Protein AF-A0A8T0D1L9-F1 (afdb_monomer)

Structure (mmCIF, N/CA/C/O backbone):
data_AF-A0A8T0D1L9-F1
#
_entry.id   AF-A0A8T0D1L9-F1
#
loop_
_atom_site.group_PDB
_atom_site.id
_atom_site.type_symbol
_atom_site.label_atom_id
_atom_site.label_alt_id
_atom_site.label_comp_id
_atom_site.label_asym_id
_atom_site.label_entity_id
_atom_site.label_seq_id
_atom_site.pdbx_PDB_ins_code
_atom_site.Cartn_x
_atom_site.Cartn_y
_atom_site.Cartn_z
_atom_site.occupancy
_atom_site.B_iso_or_equiv
_atom_site.auth_seq_id
_atom_site.auth_comp_id
_atom_site.auth_asym_id
_atom_site.auth_atom_id
_atom_site.pdbx_PDB_model_num
ATOM 1 N N . MET A 1 1 ? -3.433 -14.933 -16.046 1.00 92.94 1 MET A N 1
ATOM 2 C CA . MET A 1 1 ? -3.296 -15.692 -17.312 1.00 92.94 1 MET A CA 1
ATOM 3 C C . MET A 1 1 ? -4.367 -15.250 -18.297 1.00 92.94 1 MET A C 1
ATOM 5 O O . MET A 1 1 ? -5.482 -14.990 -17.862 1.00 92.94 1 MET A O 1
ATOM 9 N N . PHE A 1 2 ? -4.048 -15.146 -19.587 1.00 96.19 2 PHE A N 1
ATOM 10 C CA . PHE A 1 2 ? -5.027 -14.842 -20.636 1.00 96.19 2 PHE A CA 1
ATOM 11 C C . PHE A 1 2 ? -5.401 -16.118 -21.388 1.00 96.19 2 PHE A C 1
ATOM 13 O O . PHE A 1 2 ? -4.540 -16.961 -21.623 1.00 96.19 2 PHE A O 1
ATOM 20 N N . ASN A 1 3 ? -6.672 -16.268 -21.759 1.00 95.44 3 ASN A N 1
ATOM 21 C CA . ASN A 1 3 ? -7.075 -17.312 -22.703 1.00 95.44 3 ASN A CA 1
ATOM 22 C C . ASN A 1 3 ? -6.933 -16.828 -24.159 1.00 95.44 3 ASN A C 1
ATOM 24 O O . ASN A 1 3 ? -6.665 -15.655 -24.413 1.00 95.44 3 ASN A O 1
ATOM 28 N N . ASN A 1 4 ? -7.221 -17.706 -25.122 1.00 96.88 4 ASN A N 1
ATOM 29 C CA . ASN A 1 4 ? -7.177 -17.403 -26.562 1.00 96.88 4 ASN A CA 1
ATOM 30 C C . ASN A 1 4 ? -8.138 -16.271 -26.989 1.00 96.88 4 ASN A C 1
ATOM 32 O O . ASN A 1 4 ? -8.056 -15.783 -28.108 1.00 96.88 4 ASN A O 1
ATOM 36 N N . LYS A 1 5 ? -9.063 -15.861 -26.107 1.00 97.12 5 LYS A N 1
ATOM 37 C CA . LYS A 1 5 ? -10.005 -14.749 -26.301 1.00 97.12 5 LYS A CA 1
ATOM 38 C C . LYS A 1 5 ? -9.595 -13.482 -25.529 1.00 97.12 5 LYS A C 1
ATOM 40 O O . LYS A 1 5 ? -10.438 -12.618 -25.315 1.00 97.12 5 LYS A O 1
ATOM 45 N N . LEU A 1 6 ? -8.347 -13.392 -25.053 1.00 96.88 6 LEU A N 1
ATOM 46 C CA . LEU A 1 6 ? -7.813 -12.281 -24.248 1.00 96.88 6 LEU A CA 1
ATOM 47 C C . LEU A 1 6 ? -8.592 -11.998 -22.949 1.00 96.88 6 LEU A C 1
ATOM 49 O O . LEU A 1 6 ? -8.524 -10.902 -22.394 1.00 96.88 6 LEU A O 1
ATOM 53 N N . LYS A 1 7 ? -9.306 -12.992 -22.409 1.00 97.25 7 LYS A N 1
ATOM 54 C CA . LYS A 1 7 ? -9.972 -12.869 -21.108 1.00 97.25 7 LYS A CA 1
ATOM 55 C C . LYS A 1 7 ? -8.953 -13.094 -19.983 1.00 97.25 7 LYS A C 1
ATOM 57 O O . LYS A 1 7 ? -8.337 -14.164 -19.966 1.00 97.25 7 LYS A O 1
ATOM 62 N N . PRO A 1 8 ? -8.787 -12.145 -19.042 1.00 97.31 8 PRO A N 1
ATOM 63 C CA . PRO A 1 8 ? -7.889 -12.316 -17.910 1.00 97.31 8 PRO A CA 1
ATOM 64 C C . PRO A 1 8 ? -8.499 -13.248 -16.856 1.00 97.31 8 PRO A C 1
ATOM 66 O O . PRO A 1 8 ? -9.674 -13.136 -16.505 1.00 97.31 8 PRO A O 1
ATOM 69 N N . PHE A 1 9 ? -7.669 -14.137 -16.322 1.00 96.38 9 PHE A N 1
ATOM 70 C CA . PHE A 1 9 ? -7.963 -14.998 -15.181 1.00 96.38 9 PHE A CA 1
ATOM 71 C C . PHE A 1 9 ? -6.919 -14.772 -14.089 1.00 96.38 9 PHE A C 1
ATOM 73 O O . PHE A 1 9 ? -5.711 -14.784 -14.365 1.00 96.38 9 PHE A O 1
ATOM 80 N N . VAL A 1 10 ? -7.397 -14.573 -12.860 1.00 95.75 10 VAL A N 1
ATOM 81 C CA . VAL A 1 10 ? -6.561 -14.516 -11.656 1.00 95.75 10 VAL A CA 1
ATOM 82 C C . VAL A 1 10 ? -6.171 -15.944 -11.292 1.00 95.75 10 VAL A C 1
ATOM 84 O O . VAL A 1 10 ? -7.034 -16.816 -11.243 1.00 95.75 10 VAL A O 1
ATOM 87 N N . LEU A 1 11 ? -4.876 -16.176 -11.084 1.00 95.19 11 LEU A N 1
ATOM 88 C CA . LEU A 1 11 ? -4.356 -17.471 -10.640 1.00 95.19 11 LEU A CA 1
ATOM 89 C C . LEU A 1 11 ? -4.053 -17.421 -9.146 1.00 95.19 11 LEU A C 1
ATOM 91 O O . LEU A 1 11 ? -4.599 -18.188 -8.364 1.00 95.19 11 LEU A O 1
ATOM 95 N N . GLU A 1 12 ? -3.228 -16.455 -8.764 1.00 94.94 12 GLU A N 1
ATOM 96 C CA . GLU A 1 12 ? -2.778 -16.237 -7.399 1.00 94.94 12 GLU A CA 1
ATOM 97 C C . GLU A 1 12 ? -2.477 -14.752 -7.178 1.00 94.94 12 GLU A C 1
ATOM 99 O O . GLU A 1 12 ? -2.376 -13.970 -8.129 1.00 94.94 12 GLU A O 1
ATOM 104 N N . VAL A 1 13 ? -2.341 -14.373 -5.909 1.00 94.94 13 VAL A N 1
ATOM 105 C CA . VAL A 1 13 ? -1.887 -13.049 -5.481 1.00 94.94 13 VAL A CA 1
ATOM 106 C C . VAL A 1 13 ? -0.740 -13.257 -4.503 1.00 94.94 13 VAL A C 1
ATOM 108 O O . VAL A 1 13 ? -0.930 -13.834 -3.434 1.00 94.94 13 VAL A O 1
ATOM 111 N N . ASN A 1 14 ? 0.445 -12.776 -4.872 1.00 96.00 14 ASN A N 1
ATOM 112 C CA . ASN A 1 14 ? 1.659 -12.956 -4.086 1.00 96.00 14 ASN A CA 1
ATOM 113 C C . ASN A 1 14 ? 1.868 -11.780 -3.129 1.00 96.00 14 ASN A C 1
ATOM 115 O O . ASN A 1 14 ? 1.968 -10.633 -3.557 1.00 96.00 14 ASN A O 1
ATOM 119 N N . HIS A 1 15 ? 1.963 -12.070 -1.828 1.00 94.44 15 HIS A N 1
ATOM 120 C CA . HIS A 1 15 ? 2.250 -11.060 -0.799 1.00 94.44 15 HIS A CA 1
ATOM 121 C C . HIS A 1 15 ? 3.739 -10.701 -0.705 1.00 94.44 15 HIS A C 1
ATOM 123 O O . HIS A 1 15 ? 4.083 -9.631 -0.214 1.00 94.44 15 HIS A O 1
ATOM 129 N N . SER A 1 16 ? 4.614 -11.593 -1.173 1.00 95.69 16 SER A N 1
ATOM 130 C CA . SER A 1 16 ? 6.062 -11.393 -1.229 1.00 95.69 16 SER A CA 1
ATOM 131 C C . SER A 1 16 ? 6.567 -11.822 -2.612 1.00 95.69 16 SER A C 1
ATOM 133 O O . SER A 1 16 ? 7.048 -12.942 -2.780 1.00 95.69 16 SER A O 1
ATOM 135 N N . PRO A 1 17 ? 6.358 -10.989 -3.649 1.00 95.56 17 PRO A N 1
ATOM 136 C CA . PRO A 1 17 ? 6.913 -11.260 -4.970 1.00 95.56 17 PRO A CA 1
ATOM 137 C C . PRO A 1 17 ? 8.449 -11.162 -4.943 1.00 95.56 17 PRO A C 1
ATOM 139 O O . PRO A 1 17 ? 9.024 -10.471 -4.104 1.00 95.56 17 PRO A O 1
ATOM 142 N N . SER A 1 18 ? 9.126 -11.836 -5.876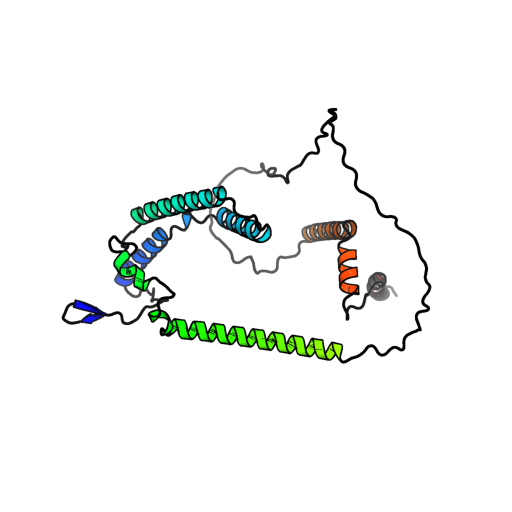 1.00 95.50 18 SER A N 1
ATOM 143 C CA . SER A 1 18 ? 10.591 -11.781 -5.975 1.00 95.50 18 SER A CA 1
ATOM 144 C C . SER A 1 18 ? 11.082 -10.423 -6.487 1.00 95.50 18 SER A C 1
ATOM 146 O O . SER A 1 18 ? 10.699 -9.972 -7.571 1.00 95.50 18 SER A O 1
ATOM 148 N N . PHE A 1 19 ? 12.035 -9.838 -5.762 1.00 96.06 19 PHE A N 1
ATOM 149 C CA . PHE A 1 19 ? 12.760 -8.630 -6.160 1.00 96.06 19 PHE A CA 1
ATOM 150 C C . PHE A 1 19 ? 14.193 -8.902 -6.649 1.00 96.06 19 PHE A C 1
ATOM 152 O O . PHE A 1 19 ? 14.978 -7.973 -6.784 1.00 96.06 19 PHE A O 1
ATOM 159 N N . ASN A 1 20 ? 14.536 -10.157 -6.961 1.00 96.38 20 ASN A N 1
ATOM 160 C CA . ASN A 1 20 ? 15.834 -10.505 -7.546 1.00 96.38 20 ASN A CA 1
ATOM 161 C C . ASN A 1 20 ? 16.015 -9.816 -8.909 1.00 96.38 20 ASN A C 1
ATOM 163 O O . ASN A 1 20 ? 15.069 -9.748 -9.697 1.00 96.38 20 ASN A O 1
ATOM 167 N N . THR A 1 21 ? 17.213 -9.316 -9.198 1.00 96.38 21 THR A N 1
ATOM 168 C CA . THR A 1 21 ? 17.536 -8.597 -10.441 1.00 96.38 21 THR A CA 1
ATOM 169 C C . THR A 1 21 ? 18.613 -9.346 -11.217 1.00 96.38 21 THR A C 1
ATOM 171 O O . THR A 1 21 ? 19.746 -8.878 -11.334 1.00 96.38 21 THR A O 1
ATOM 174 N N . ASP A 1 22 ? 18.263 -10.533 -11.710 1.00 95.94 22 ASP A N 1
ATOM 175 C CA . ASP A 1 22 ? 19.210 -11.421 -12.396 1.00 95.94 22 ASP A CA 1
ATOM 176 C C . ASP A 1 22 ? 19.475 -10.966 -13.846 1.00 95.94 22 ASP A C 1
ATOM 178 O O . ASP A 1 22 ? 20.519 -11.275 -14.421 1.00 95.94 22 ASP A O 1
ATOM 182 N N . SER A 1 23 ? 18.562 -10.177 -14.433 1.00 97.50 23 SER A N 1
ATOM 183 C CA . SER A 1 23 ? 18.726 -9.542 -15.745 1.00 97.50 23 SER A CA 1
ATOM 184 C C . SER A 1 23 ? 18.654 -8.011 -15.688 1.00 97.50 23 SER A C 1
ATOM 186 O O . SER A 1 23 ? 18.084 -7.413 -14.772 1.00 97.50 23 SER A O 1
ATOM 188 N N . LYS A 1 24 ? 19.188 -7.350 -16.727 1.00 97.69 24 LYS A N 1
ATOM 189 C CA . LYS A 1 24 ? 19.078 -5.888 -16.881 1.00 97.69 24 LYS A CA 1
ATOM 190 C C . LYS A 1 24 ? 17.617 -5.429 -16.950 1.00 97.69 24 LYS A C 1
ATOM 192 O O . LYS A 1 24 ? 17.277 -4.405 -16.370 1.00 97.69 24 LYS A O 1
ATOM 197 N N . LEU A 1 25 ? 16.766 -6.205 -17.621 1.00 97.75 25 LEU A N 1
ATOM 198 C CA . LEU A 1 25 ? 15.342 -5.904 -17.742 1.00 97.75 25 LEU A CA 1
ATOM 199 C C . LEU A 1 25 ? 14.635 -5.985 -16.382 1.00 97.75 25 LEU A C 1
ATOM 201 O O . LEU A 1 25 ? 13.846 -5.101 -16.056 1.00 97.75 25 LEU A O 1
ATOM 205 N N . ASP A 1 26 ? 14.952 -6.999 -15.568 1.00 97.38 26 ASP A N 1
ATOM 206 C CA . ASP A 1 26 ? 14.412 -7.109 -14.206 1.00 97.38 26 ASP A CA 1
ATOM 207 C C . ASP A 1 26 ? 14.781 -5.889 -13.374 1.00 97.38 26 ASP A C 1
ATOM 209 O O . ASP A 1 26 ? 13.927 -5.339 -12.682 1.00 97.38 26 ASP A O 1
ATOM 213 N N . LYS A 1 27 ? 16.042 -5.455 -13.467 1.00 97.62 27 LYS A N 1
ATOM 214 C CA . LYS A 1 27 ? 16.530 -4.264 -12.776 1.00 97.62 27 LYS A CA 1
ATOM 215 C C . LYS A 1 27 ? 15.745 -3.022 -13.198 1.00 97.62 27 LYS A C 1
ATOM 217 O O . LYS A 1 27 ? 15.171 -2.359 -12.342 1.00 97.62 27 LYS A O 1
ATOM 222 N N . GLU A 1 28 ? 15.653 -2.755 -14.500 1.00 97.50 28 GLU A N 1
ATOM 223 C CA . GLU A 1 28 ? 14.945 -1.585 -15.040 1.00 97.50 28 GLU A CA 1
ATOM 224 C C . GLU A 1 28 ? 13.473 -1.542 -14.600 1.00 97.50 28 GLU A C 1
ATOM 226 O O . GLU A 1 28 ? 12.990 -0.500 -14.162 1.00 97.50 28 GLU A O 1
ATOM 231 N N . ILE A 1 29 ? 12.765 -2.675 -14.655 1.00 97.31 29 ILE A N 1
ATOM 232 C CA . ILE A 1 29 ? 11.348 -2.740 -14.274 1.00 97.31 29 ILE A CA 1
ATOM 233 C C . ILE A 1 29 ? 11.174 -2.624 -12.754 1.00 97.31 29 ILE A C 1
ATOM 235 O O . ILE A 1 29 ? 10.329 -1.859 -12.283 1.00 97.31 29 ILE A O 1
ATOM 239 N N . LYS A 1 30 ? 11.932 -3.401 -11.971 1.00 97.38 30 LYS A N 1
ATOM 240 C CA . LYS A 1 30 ? 11.732 -3.505 -10.517 1.00 97.38 30 LYS A CA 1
ATOM 241 C C . LYS A 1 30 ? 12.224 -2.266 -9.779 1.00 97.38 30 LYS A C 1
ATOM 243 O O . LYS A 1 30 ? 11.536 -1.822 -8.864 1.00 97.38 30 LYS A O 1
ATOM 248 N N . GLU A 1 31 ? 13.354 -1.681 -10.180 1.00 97.25 31 GLU A N 1
ATOM 249 C CA . GLU A 1 31 ? 13.844 -0.432 -9.583 1.00 97.25 31 GLU A CA 1
ATOM 250 C C . GLU A 1 31 ? 12.875 0.722 -9.847 1.00 97.25 31 GLU A C 1
ATOM 252 O O . GLU A 1 31 ? 12.509 1.424 -8.905 1.00 97.25 31 GLU A O 1
ATOM 257 N N . ALA A 1 32 ? 12.393 0.876 -11.087 1.00 96.94 32 ALA A N 1
ATOM 258 C CA . ALA A 1 32 ? 11.415 1.910 -11.426 1.00 96.94 32 ALA A CA 1
ATOM 259 C C . ALA A 1 32 ? 10.104 1.734 -10.641 1.00 96.94 32 ALA A C 1
ATOM 261 O O . ALA A 1 32 ? 9.602 2.686 -10.047 1.00 96.94 32 ALA A O 1
ATOM 262 N N . MET A 1 33 ? 9.587 0.503 -10.562 1.00 97.00 33 MET A N 1
ATOM 263 C CA . MET A 1 33 ? 8.390 0.188 -9.777 1.00 97.00 33 MET A CA 1
ATOM 264 C C . MET A 1 33 ? 8.564 0.540 -8.293 1.00 97.00 33 MET A C 1
ATOM 266 O O . MET A 1 33 ? 7.669 1.135 -7.689 1.00 97.00 33 MET A O 1
ATOM 270 N N . LEU A 1 34 ? 9.697 0.164 -7.690 1.00 96.62 34 LEU A N 1
ATOM 271 C CA . LEU A 1 34 ? 9.983 0.448 -6.283 1.00 96.62 34 LEU A CA 1
ATOM 272 C C . LEU A 1 34 ? 10.116 1.948 -6.036 1.00 96.62 34 LEU A C 1
ATOM 274 O O . LEU A 1 34 ? 9.550 2.451 -5.067 1.00 96.62 34 LEU A O 1
ATOM 278 N N . TRP A 1 35 ? 10.813 2.661 -6.918 1.00 96.00 35 TRP A N 1
ATOM 279 C CA . TRP A 1 35 ? 10.972 4.107 -6.821 1.00 96.00 35 TRP A CA 1
ATOM 280 C C . TRP A 1 35 ? 9.623 4.829 -6.854 1.00 96.00 35 TRP A C 1
ATOM 282 O O . TRP A 1 35 ? 9.304 5.582 -5.931 1.00 96.00 35 TRP A O 1
ATOM 292 N N . ASP A 1 36 ? 8.789 4.514 -7.846 1.00 96.25 36 ASP A N 1
ATOM 293 C CA . ASP A 1 36 ? 7.443 5.075 -7.970 1.00 96.25 36 ASP A CA 1
ATOM 294 C C . ASP A 1 36 ? 6.573 4.722 -6.746 1.00 96.25 36 ASP A C 1
ATOM 296 O O . ASP A 1 36 ? 5.810 5.555 -6.257 1.00 96.25 36 ASP A O 1
ATOM 300 N N . THR A 1 37 ? 6.728 3.515 -6.185 1.00 96.06 37 THR A N 1
ATOM 301 C CA . THR A 1 37 ? 6.001 3.087 -4.974 1.00 96.06 37 THR A CA 1
ATOM 302 C C . THR A 1 37 ? 6.400 3.914 -3.752 1.00 96.06 37 THR A C 1
ATOM 304 O O . THR A 1 37 ? 5.535 4.359 -2.996 1.00 96.06 37 THR A O 1
ATOM 307 N N . LEU A 1 38 ? 7.703 4.124 -3.537 1.00 94.38 38 LEU A N 1
ATOM 308 C CA . LEU A 1 38 ? 8.213 4.911 -2.411 1.00 94.38 38 LEU A CA 1
ATOM 309 C C . LEU A 1 38 ? 7.804 6.381 -2.526 1.00 94.38 38 LEU A C 1
ATOM 311 O O . LEU A 1 38 ? 7.461 7.002 -1.516 1.00 94.38 38 LEU A O 1
ATOM 315 N N . GLN A 1 39 ? 7.803 6.913 -3.749 1.00 94.25 39 GLN A N 1
ATOM 316 C CA . GLN A 1 39 ? 7.343 8.264 -4.028 1.00 94.25 39 GLN A CA 1
ATOM 317 C C . GLN A 1 39 ? 5.847 8.406 -3.715 1.00 94.25 39 GLN A C 1
ATOM 319 O O . GLN A 1 39 ? 5.461 9.313 -2.979 1.00 94.25 39 GLN A O 1
ATOM 324 N N . LEU A 1 40 ? 5.017 7.475 -4.194 1.00 94.44 40 LEU A N 1
ATOM 325 C CA . LEU A 1 40 ? 3.569 7.491 -3.978 1.00 94.44 40 LEU A CA 1
ATOM 326 C C . LEU A 1 40 ? 3.187 7.303 -2.500 1.00 94.44 40 LEU A C 1
ATOM 328 O O . LEU A 1 40 ? 2.244 7.929 -2.022 1.00 94.44 40 LEU A O 1
ATOM 332 N N . ALA A 1 41 ? 3.947 6.498 -1.748 1.00 92.62 41 ALA A N 1
ATOM 333 C CA . ALA A 1 41 ? 3.731 6.274 -0.315 1.00 92.62 41 ALA A CA 1
ATOM 334 C C . ALA A 1 41 ? 3.922 7.537 0.554 1.00 92.62 41 ALA A C 1
ATOM 336 O O . ALA A 1 41 ? 3.495 7.557 1.710 1.00 92.62 41 ALA A O 1
ATOM 337 N N . HIS A 1 42 ? 4.553 8.587 0.016 1.00 91.44 42 HIS A N 1
ATOM 338 C CA . HIS A 1 42 ? 4.671 9.912 0.626 1.00 91.44 42 HIS A CA 1
ATOM 339 C C . HIS A 1 42 ? 5.176 9.914 2.086 1.00 91.44 42 HIS A C 1
ATOM 341 O O . HIS A 1 42 ? 4.659 10.626 2.955 1.00 91.44 42 HIS A O 1
ATOM 347 N N . PHE A 1 43 ? 6.248 9.165 2.372 1.00 87.25 43 PHE A N 1
ATOM 348 C CA . PHE A 1 43 ? 6.828 9.082 3.724 1.00 87.25 43 PHE A CA 1
ATOM 349 C C . PHE A 1 43 ? 7.236 10.443 4.314 1.00 87.25 43 PHE A C 1
ATOM 351 O O . PHE A 1 43 ? 7.249 10.599 5.533 1.00 87.25 43 PHE A O 1
ATOM 358 N N . GLY A 1 44 ? 7.494 11.452 3.473 1.00 80.75 44 GLY A N 1
ATOM 359 C CA . GLY A 1 44 ? 7.779 12.826 3.901 1.00 80.75 44 GLY A CA 1
ATOM 360 C C . GLY A 1 44 ? 6.675 13.478 4.751 1.00 80.75 44 GLY A C 1
ATOM 361 O O . GLY A 1 44 ? 6.973 14.359 5.557 1.00 80.75 44 GLY A O 1
ATOM 362 N N . MET A 1 45 ? 5.417 13.021 4.661 1.00 76.38 45 MET A N 1
ATOM 363 C CA . MET A 1 45 ? 4.342 13.495 5.550 1.00 76.38 45 MET A CA 1
ATOM 364 C C . MET A 1 45 ? 4.467 12.985 6.990 1.00 76.38 45 MET A C 1
ATOM 366 O O . MET A 1 45 ? 3.859 13.549 7.909 1.00 76.38 45 MET A O 1
ATOM 370 N N . LEU A 1 46 ? 5.219 11.906 7.208 1.00 78.06 46 LEU A N 1
ATOM 371 C CA . LEU A 1 46 ? 5.311 11.224 8.492 1.00 78.06 46 LEU A CA 1
ATOM 372 C C . LEU A 1 46 ? 6.415 11.846 9.349 1.00 78.06 46 LEU A C 1
ATOM 374 O O . LEU A 1 46 ? 7.534 11.352 9.447 1.00 78.06 46 LEU A O 1
ATOM 378 N N . SER A 1 47 ? 6.086 12.935 10.044 1.00 82.62 47 SER A N 1
ATOM 379 C CA . SER A 1 47 ? 6.965 13.458 11.091 1.00 82.62 47 SER A CA 1
ATOM 380 C C . SER A 1 47 ? 6.819 12.636 12.372 1.00 82.62 47 SER A C 1
ATOM 382 O O . SER A 1 47 ? 5.726 12.555 12.943 1.00 82.62 47 SER A O 1
ATOM 384 N N . LYS A 1 48 ? 7.936 12.108 12.896 1.00 85.12 48 LYS A N 1
ATOM 385 C CA . LYS A 1 48 ? 7.987 11.416 14.200 1.00 85.12 48 LYS A CA 1
ATOM 386 C C . LYS A 1 48 ? 7.291 12.221 15.303 1.00 85.12 48 LYS A C 1
ATOM 388 O O . LYS A 1 48 ? 6.539 11.662 16.097 1.00 85.12 48 LYS A O 1
ATOM 393 N N . LYS A 1 49 ? 7.493 13.544 15.324 1.00 84.88 49 LYS A N 1
ATOM 394 C CA . LYS A 1 49 ? 6.867 14.451 16.300 1.00 84.88 49 LYS A CA 1
ATOM 395 C C . LYS A 1 49 ? 5.343 14.453 16.180 1.00 84.88 49 LYS A C 1
ATOM 397 O O . LYS A 1 49 ? 4.666 14.318 17.195 1.00 84.88 49 LYS A O 1
ATOM 402 N N . LYS A 1 50 ? 4.820 14.560 14.956 1.00 84.69 50 LYS A N 1
ATOM 403 C CA . LYS A 1 50 ? 3.377 14.556 14.684 1.00 84.69 50 LYS A CA 1
ATOM 404 C C . LYS A 1 50 ? 2.743 13.220 15.077 1.00 84.69 50 LYS A C 1
ATOM 406 O O . LYS A 1 50 ? 1.746 13.213 15.783 1.00 84.69 50 LYS A O 1
ATOM 411 N N . CYS A 1 51 ? 3.389 12.106 14.734 1.00 85.00 51 CYS A N 1
ATOM 412 C CA . CYS A 1 51 ? 2.929 10.770 15.118 1.00 85.00 51 CYS A CA 1
ATOM 413 C C . CYS A 1 51 ? 2.844 10.603 16.650 1.00 85.00 51 CYS A C 1
ATOM 415 O O . CYS A 1 51 ? 1.815 10.181 17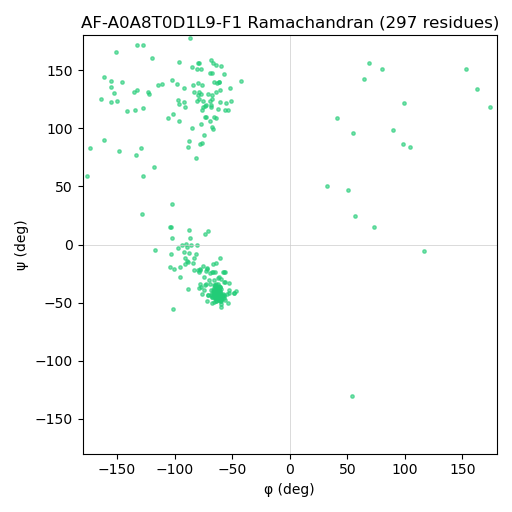.175 1.00 85.00 51 CYS A O 1
ATOM 417 N N . MET A 1 52 ? 3.883 11.020 17.388 1.00 86.94 52 MET A N 1
ATOM 418 C CA . MET A 1 52 ? 3.868 10.992 18.860 1.00 86.94 52 MET A CA 1
ATOM 419 C C . MET A 1 52 ? 2.795 11.913 19.457 1.00 86.94 52 MET A C 1
ATOM 421 O O . MET A 1 52 ? 2.186 11.582 20.475 1.00 86.94 52 MET A O 1
ATOM 425 N N . GLU A 1 53 ? 2.566 13.081 18.856 1.00 87.12 53 GLU A N 1
ATOM 426 C CA . GLU A 1 53 ? 1.542 14.019 19.311 1.00 87.12 53 GLU A CA 1
ATOM 427 C C . GLU A 1 53 ? 0.130 13.467 19.098 1.00 87.12 53 GLU A C 1
ATOM 429 O O . GLU A 1 53 ? -0.693 13.537 20.015 1.00 87.12 53 GLU A O 1
ATOM 434 N N . ASP A 1 54 ? -0.135 12.890 17.928 1.00 86.25 54 ASP A N 1
ATOM 435 C CA . ASP A 1 54 ? -1.415 12.275 17.588 1.00 86.25 54 ASP A CA 1
ATOM 436 C C . ASP A 1 54 ? -1.700 11.071 18.491 1.00 86.25 54 ASP A C 1
ATOM 438 O O . ASP A 1 54 ? -2.811 10.941 19.011 1.00 86.25 54 ASP A O 1
ATOM 442 N N . GLU A 1 55 ? -0.687 10.257 18.796 1.00 89.06 55 GLU A N 1
ATOM 443 C CA . GLU A 1 55 ? -0.815 9.166 19.765 1.00 89.06 55 GLU A CA 1
ATOM 444 C C . GLU A 1 55 ? -1.096 9.693 21.181 1.00 89.06 55 GLU A C 1
ATOM 446 O O . GLU A 1 55 ? -2.020 9.243 21.864 1.00 89.06 55 GLU A O 1
ATOM 451 N N . ARG A 1 56 ? -0.384 10.741 21.615 1.00 89.00 56 ARG A N 1
ATOM 452 C CA . ARG A 1 56 ? -0.640 11.385 22.913 1.00 89.00 56 ARG A CA 1
ATOM 453 C C . ARG A 1 56 ? -2.046 11.988 22.980 1.00 89.00 56 ARG A C 1
ATOM 455 O O . ARG A 1 56 ? -2.674 11.959 24.042 1.00 89.00 56 ARG A O 1
ATOM 462 N N . LYS A 1 57 ? -2.556 12.548 21.879 1.00 85.62 57 LYS A N 1
ATOM 463 C CA . LYS A 1 57 ? -3.945 13.024 21.767 1.00 85.62 57 LYS A CA 1
ATOM 464 C C . LYS A 1 57 ? -4.923 11.857 21.883 1.00 85.62 57 LYS A C 1
ATOM 466 O O . LYS A 1 57 ? -5.808 11.938 22.729 1.00 85.62 57 LYS A O 1
ATOM 471 N N . ARG A 1 58 ? -4.725 10.759 21.145 1.00 84.81 58 ARG A N 1
ATOM 472 C CA . ARG A 1 58 ? -5.568 9.549 21.216 1.00 84.81 58 ARG A CA 1
ATOM 473 C C . ARG A 1 58 ? -5.645 8.974 22.627 1.00 84.81 58 ARG A C 1
ATOM 475 O O . ARG A 1 58 ? -6.745 8.729 23.121 1.00 84.81 58 ARG A O 1
ATOM 482 N N . ILE A 1 59 ? -4.505 8.824 23.305 1.00 87.25 59 ILE A N 1
ATOM 483 C CA . ILE A 1 59 ? -4.451 8.323 24.686 1.00 87.25 59 ILE A CA 1
ATOM 484 C C . ILE A 1 59 ? -5.224 9.250 25.627 1.00 87.25 59 ILE A C 1
ATOM 486 O O . ILE A 1 59 ? -6.036 8.770 26.419 1.00 87.25 59 ILE A O 1
ATOM 490 N N . ARG A 1 60 ? -5.026 10.573 25.526 1.00 84.06 60 ARG A N 1
ATOM 491 C CA . ARG A 1 60 ? -5.797 11.532 26.332 1.00 84.06 60 ARG A CA 1
ATOM 492 C C . ARG A 1 60 ? -7.295 11.418 26.055 1.00 84.06 60 ARG A C 1
ATOM 494 O O . ARG A 1 60 ? -8.062 11.316 27.004 1.00 84.06 60 ARG A O 1
ATOM 501 N N . THR A 1 61 ? -7.718 11.394 24.794 1.00 82.81 61 THR A N 1
ATOM 502 C CA . THR A 1 61 ? -9.140 11.281 24.434 1.00 82.81 61 THR A CA 1
ATOM 503 C C . THR A 1 61 ? -9.759 10.006 25.004 1.00 82.81 61 THR A C 1
ATOM 505 O O . THR A 1 61 ? -10.826 10.066 25.613 1.00 82.81 61 THR A O 1
ATOM 508 N N . ARG A 1 62 ? -9.053 8.870 24.901 1.00 84.19 62 ARG A N 1
ATOM 509 C CA . ARG A 1 62 ? -9.495 7.582 25.453 1.00 84.19 62 ARG A CA 1
ATOM 510 C C . ARG A 1 62 ? -9.640 7.609 26.977 1.00 84.19 62 ARG A C 1
ATOM 512 O O . ARG A 1 62 ? -10.601 7.057 27.500 1.00 84.19 62 ARG A O 1
ATOM 519 N N . LEU A 1 63 ? -8.688 8.219 27.685 1.00 84.94 63 LEU A N 1
ATOM 520 C CA . LEU A 1 63 ? -8.670 8.249 29.153 1.00 84.94 63 LEU A CA 1
ATOM 521 C C . LEU A 1 63 ? -9.666 9.250 29.745 1.00 84.94 63 LEU A C 1
ATOM 523 O O . LEU A 1 63 ? -10.243 8.985 30.793 1.00 84.94 63 LEU A O 1
ATOM 527 N N . LEU A 1 64 ? -9.853 10.400 29.097 1.00 80.44 64 LEU A N 1
ATOM 528 C CA . LEU A 1 64 ? -10.661 11.495 29.635 1.00 80.44 64 LEU A CA 1
ATOM 529 C C . LEU A 1 64 ? -12.153 11.418 29.261 1.00 80.44 64 LEU A C 1
ATOM 531 O O . LEU A 1 64 ? -12.889 12.292 29.711 1.00 80.44 64 LEU A O 1
ATOM 535 N N . GLN A 1 65 ? -12.585 10.426 28.458 1.00 65.31 65 GLN A N 1
ATOM 536 C CA . GLN A 1 65 ? -13.980 10.179 28.027 1.00 65.31 65 GLN A CA 1
ATOM 537 C C . GLN A 1 65 ? -14.809 11.466 27.876 1.00 65.31 65 GLN A C 1
ATOM 539 O O . GLN A 1 65 ? -15.891 11.619 28.443 1.00 65.31 65 GLN A O 1
ATOM 544 N N . LYS A 1 66 ? -14.279 12.449 27.141 1.00 63.16 66 LYS A N 1
ATOM 545 C CA . LYS A 1 66 ? -15.014 13.687 26.884 1.00 63.16 66 LYS A CA 1
ATOM 546 C C . LYS A 1 66 ? -16.120 13.358 25.890 1.00 63.16 66 LYS A C 1
ATOM 548 O O . LYS A 1 66 ? -15.819 12.932 24.779 1.00 63.16 66 LYS A O 1
ATOM 553 N N . THR A 1 67 ? -17.377 13.568 26.274 1.00 61.12 67 THR A N 1
ATOM 554 C CA . THR A 1 67 ? -18.515 13.516 25.353 1.00 61.12 67 THR A CA 1
ATOM 555 C C . THR A 1 67 ? -18.224 14.465 24.197 1.00 61.12 67 THR A C 1
ATOM 557 O O . THR A 1 67 ? -18.027 15.668 24.399 1.00 61.12 67 THR A O 1
ATOM 560 N N . GLU A 1 68 ? -18.100 13.911 22.993 1.00 63.16 68 GLU A N 1
ATOM 561 C CA . GLU A 1 68 ? -17.739 14.674 21.806 1.00 63.16 68 GLU A CA 1
ATOM 562 C C . GLU A 1 68 ? -18.848 15.683 21.517 1.00 63.16 68 GLU A C 1
ATOM 564 O O . GLU A 1 68 ? -19.961 15.333 21.124 1.00 63.16 68 GLU A O 1
ATOM 569 N N . LYS A 1 69 ? -18.559 16.966 21.745 1.00 74.25 69 LYS A N 1
ATOM 570 C CA . LYS A 1 69 ? -19.440 18.040 21.290 1.00 74.25 69 LYS A CA 1
ATOM 571 C C . LYS A 1 69 ? -19.493 17.990 19.763 1.00 74.25 69 LYS A C 1
ATOM 573 O O . LYS A 1 69 ? -18.453 17.814 19.128 1.00 74.25 69 LYS A O 1
ATOM 578 N N . LYS A 1 70 ? -20.679 18.191 19.179 1.00 77.19 70 LYS A N 1
ATOM 579 C CA . LYS A 1 70 ? -20.914 18.185 17.721 1.00 77.19 70 LYS A CA 1
ATOM 580 C C . LYS A 1 70 ? -19.874 19.018 16.946 1.00 77.19 70 LYS A C 1
ATOM 582 O O . LYS A 1 70 ? -19.348 18.559 15.941 1.00 77.19 70 LYS A O 1
ATOM 587 N N . GLU A 1 71 ? -19.486 20.170 17.490 1.00 75.88 71 GLU A N 1
ATOM 588 C CA . GLU A 1 71 ? -18.460 21.070 16.935 1.00 75.88 71 GLU A CA 1
ATOM 589 C C . GLU A 1 71 ? -17.062 20.430 16.802 1.00 75.88 71 GLU A C 1
ATOM 591 O O . GLU A 1 71 ? -16.341 20.697 15.842 1.00 75.88 71 GLU A O 1
ATOM 596 N N . ILE A 1 72 ? -16.665 19.567 17.748 1.00 79.38 72 ILE A N 1
ATOM 597 C CA . ILE A 1 72 ? -15.369 18.869 17.720 1.00 79.38 72 ILE A CA 1
ATOM 598 C C . ILE A 1 72 ? -15.380 17.823 16.606 1.00 79.38 72 ILE A C 1
ATOM 600 O O . ILE A 1 72 ? -14.421 17.735 15.841 1.00 79.38 72 ILE A O 1
ATOM 604 N N . ARG A 1 73 ? -16.483 17.077 16.476 1.00 81.12 73 ARG A N 1
ATOM 605 C CA . ARG A 1 73 ? -16.667 16.086 15.410 1.00 81.12 73 ARG A CA 1
ATOM 606 C C . ARG A 1 73 ? -16.598 16.733 14.026 1.00 81.12 73 ARG A C 1
ATOM 608 O O . ARG A 1 73 ? -15.833 16.272 13.186 1.00 81.12 73 ARG A O 1
ATOM 615 N N . GLU A 1 74 ? -17.314 17.837 13.819 1.00 85.62 74 GLU A N 1
ATOM 616 C CA . GLU A 1 74 ? -17.271 18.594 12.558 1.00 85.62 74 GLU A CA 1
ATOM 617 C C . GLU A 1 74 ? -15.872 19.163 12.265 1.00 85.62 74 GLU A C 1
ATOM 619 O O . GLU A 1 74 ? -15.452 19.243 11.110 1.00 85.62 74 GLU A O 1
ATOM 624 N N . SER A 1 75 ? -15.120 19.561 13.296 1.00 85.25 75 SER A N 1
ATOM 625 C CA . SER A 1 75 ? -13.733 20.011 13.128 1.00 85.25 75 SER A CA 1
ATOM 626 C C . SER A 1 75 ? -12.803 18.877 12.692 1.00 85.25 75 SER A C 1
ATOM 628 O O . SER A 1 75 ? -11.967 19.093 11.814 1.00 85.25 75 SER A O 1
ATOM 630 N N . ILE A 1 76 ? -12.954 17.685 13.277 1.00 84.94 76 ILE A N 1
ATOM 631 C CA . ILE A 1 76 ? -12.189 16.487 12.902 1.00 84.94 76 ILE A CA 1
ATOM 632 C C . ILE A 1 76 ? -12.511 16.090 11.460 1.00 84.94 76 ILE A C 1
ATOM 634 O O . ILE A 1 76 ? -11.601 15.818 10.682 1.00 84.94 76 ILE A O 1
ATOM 638 N N . GLU A 1 77 ? -13.786 16.113 11.076 1.00 89.50 77 GLU A N 1
ATOM 639 C CA . GLU A 1 77 ? -14.224 15.787 9.716 1.00 89.50 77 GLU A CA 1
ATOM 640 C C . GLU A 1 77 ? -13.651 16.764 8.679 1.00 89.50 77 GLU A C 1
ATOM 642 O O . GLU A 1 77 ? -13.117 16.339 7.655 1.00 89.50 77 GLU A O 1
ATOM 647 N N . ARG A 1 78 ? -13.643 18.071 8.976 1.00 90.12 78 ARG A N 1
ATOM 648 C CA . ARG A 1 78 ? -12.990 19.083 8.125 1.00 90.12 78 ARG A CA 1
ATOM 649 C C . ARG A 1 78 ? -11.477 18.900 8.030 1.00 90.12 78 ARG A C 1
ATOM 651 O O . ARG A 1 78 ? -10.885 19.176 6.988 1.00 90.12 78 ARG A O 1
ATOM 658 N N . GLU A 1 79 ? -10.815 18.500 9.111 1.00 88.12 79 GLU A N 1
ATOM 659 C CA . GLU A 1 79 ? -9.380 18.204 9.092 1.00 88.12 79 GLU A CA 1
ATOM 660 C C . GLU A 1 79 ? -9.072 16.955 8.263 1.00 88.12 79 GLU A C 1
ATOM 662 O O . GLU A 1 79 ? -8.176 16.996 7.418 1.00 88.12 79 GLU A O 1
ATOM 667 N N . LEU A 1 80 ? -9.869 15.898 8.424 1.00 89.88 80 LEU A N 1
ATOM 668 C CA . LEU A 1 80 ? -9.774 14.682 7.626 1.00 89.88 80 LEU A CA 1
ATOM 669 C C . LEU A 1 80 ? -10.000 14.972 6.138 1.00 89.88 80 LEU A C 1
ATOM 671 O O . LEU A 1 80 ? -9.181 14.570 5.319 1.00 89.88 80 LEU A O 1
ATOM 675 N N . ALA A 1 81 ? -11.042 15.729 5.787 1.00 93.06 81 ALA A N 1
ATOM 676 C CA . ALA A 1 81 ? -11.335 16.102 4.404 1.00 93.06 81 ALA A CA 1
ATOM 677 C C . ALA A 1 81 ? -10.187 16.897 3.761 1.00 93.06 81 ALA A C 1
ATOM 679 O O . ALA A 1 81 ? -9.790 16.614 2.632 1.00 93.06 81 ALA A O 1
ATOM 680 N N . ARG A 1 82 ? -9.592 17.848 4.497 1.00 92.00 82 ARG A N 1
ATOM 681 C CA . ARG A 1 82 ? -8.396 18.573 4.033 1.00 92.00 82 ARG A CA 1
ATOM 682 C C . ARG A 1 82 ? -7.201 17.643 3.840 1.00 92.00 82 ARG A C 1
ATOM 684 O O . ARG A 1 82 ? -6.485 17.790 2.854 1.00 92.00 82 ARG A O 1
ATOM 691 N N . SER A 1 83 ? -6.987 16.704 4.762 1.00 89.00 83 SER A N 1
ATOM 692 C CA . SER A 1 83 ? -5.902 15.724 4.661 1.00 89.00 83 SER A CA 1
ATOM 693 C C . SER A 1 83 ? -6.079 14.810 3.450 1.00 89.00 83 SER A C 1
ATOM 695 O O . SER A 1 83 ? -5.113 14.584 2.729 1.00 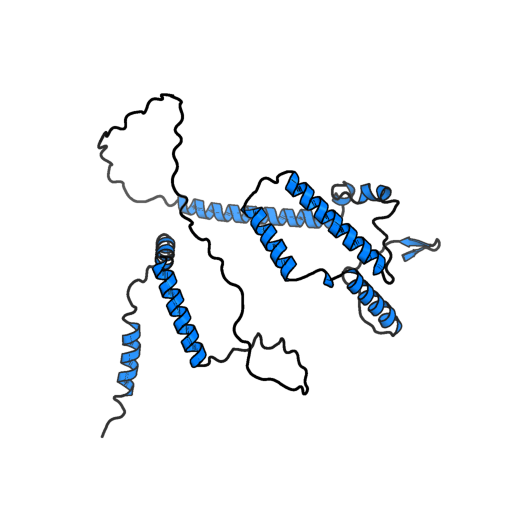89.00 83 SER A O 1
ATOM 697 N N . LEU A 1 84 ? -7.298 14.322 3.203 1.00 90.81 84 LEU A N 1
ATOM 698 C CA . LEU A 1 84 ? -7.620 13.472 2.055 1.00 90.81 84 LEU A CA 1
ATOM 699 C C . LEU A 1 84 ? -7.443 14.224 0.733 1.00 90.81 84 LEU A C 1
ATOM 701 O O . LEU A 1 84 ? -6.767 13.724 -0.155 1.00 90.81 84 LEU A O 1
ATOM 705 N N . ALA A 1 85 ? -7.951 15.455 0.629 1.00 93.12 85 ALA A N 1
ATOM 706 C CA . ALA A 1 85 ? -7.766 16.278 -0.568 1.00 93.12 85 ALA A CA 1
ATOM 707 C C . ALA A 1 85 ? -6.288 16.632 -0.818 1.00 93.12 85 ALA A C 1
ATOM 709 O O . ALA A 1 85 ? -5.855 16.764 -1.961 1.00 93.12 85 ALA A O 1
ATOM 710 N N . GLY A 1 86 ? -5.501 16.810 0.249 1.00 92.31 86 GLY A N 1
ATOM 711 C CA . GLY A 1 86 ? -4.053 16.988 0.150 1.00 92.31 86 GLY A CA 1
ATOM 712 C C . GLY A 1 86 ? -3.346 15.731 -0.358 1.00 92.31 86 GLY A C 1
ATOM 713 O O . GLY A 1 86 ? -2.498 15.836 -1.242 1.00 92.31 86 GLY A O 1
ATOM 714 N N . ALA A 1 87 ? -3.725 14.560 0.163 1.00 91.50 87 ALA A N 1
ATOM 715 C CA . ALA A 1 87 ? -3.198 13.270 -0.274 1.00 91.50 87 ALA A CA 1
ATOM 716 C C . ALA A 1 87 ? -3.540 12.992 -1.744 1.00 91.50 87 ALA A C 1
ATOM 718 O O . ALA A 1 87 ? -2.638 12.719 -2.520 1.00 91.50 87 ALA A O 1
ATOM 719 N N . GLU A 1 88 ? -4.791 13.195 -2.162 1.00 92.81 88 GLU A N 1
ATOM 720 C CA . GLU A 1 88 ? -5.228 12.999 -3.550 1.00 92.81 88 GLU A CA 1
ATOM 721 C C . GLU A 1 88 ? -4.451 13.888 -4.536 1.00 92.81 88 GLU A C 1
ATOM 723 O O . GLU A 1 88 ? -3.989 13.427 -5.578 1.00 92.81 88 GLU A O 1
ATOM 728 N N . LYS A 1 89 ? -4.248 15.171 -4.206 1.00 94.19 89 LYS A N 1
ATOM 729 C CA . LYS A 1 89 ? -3.431 16.076 -5.037 1.00 94.19 89 LYS A CA 1
ATOM 730 C C . LYS A 1 89 ? -1.986 15.604 -5.154 1.00 94.19 89 LYS A C 1
ATOM 732 O O . LYS A 1 89 ? -1.375 15.741 -6.216 1.00 94.19 89 LYS A O 1
ATOM 737 N N . TYR A 1 90 ? -1.433 15.088 -4.061 1.00 94.75 90 TYR A N 1
ATOM 738 C CA . TYR A 1 90 ? -0.082 14.552 -4.057 1.00 94.75 90 TYR A CA 1
ATOM 739 C C . TYR A 1 90 ? 0.006 13.280 -4.900 1.00 94.75 90 TYR A C 1
ATOM 741 O O . TYR A 1 90 ? 0.836 13.218 -5.802 1.00 94.75 90 TYR A O 1
ATOM 749 N N . GLU A 1 91 ? -0.890 12.321 -4.670 1.00 94.69 91 GLU A N 1
ATOM 750 C CA . GLU A 1 91 ? -0.971 11.071 -5.424 1.00 94.69 91 GLU A CA 1
ATOM 751 C C . GLU A 1 91 ? -1.076 11.359 -6.923 1.00 94.69 91 GLU A C 1
ATOM 753 O O . GLU A 1 91 ? -0.232 10.893 -7.679 1.00 94.69 91 GLU A O 1
ATOM 758 N N . ASN A 1 92 ? -1.999 12.234 -7.340 1.00 93.31 92 ASN A N 1
ATOM 759 C CA . ASN A 1 92 ? -2.195 12.612 -8.744 1.00 93.31 92 ASN A CA 1
ATOM 760 C C . ASN A 1 92 ? -0.967 13.273 -9.396 1.00 93.31 92 ASN A C 1
ATOM 762 O O . ASN A 1 92 ? -0.803 13.180 -10.610 1.00 93.31 92 ASN A O 1
ATOM 766 N N . SER A 1 93 ? -0.109 13.945 -8.621 1.00 94.94 93 SER A N 1
ATOM 767 C CA . SER A 1 93 ? 1.131 14.558 -9.129 1.00 94.94 93 SER A CA 1
ATOM 768 C C . SER A 1 93 ? 2.353 13.636 -9.061 1.00 94.94 93 SER A C 1
ATOM 770 O O . SER A 1 93 ? 3.368 13.948 -9.679 1.00 94.94 93 SER A O 1
ATOM 772 N N . HIS A 1 94 ? 2.259 12.502 -8.358 1.00 95.06 94 HIS A N 1
ATOM 773 C CA . HIS A 1 94 ? 3.373 11.586 -8.084 1.00 95.06 94 HIS A CA 1
ATOM 774 C C . HIS A 1 94 ? 3.059 10.124 -8.448 1.00 95.06 94 HIS A C 1
ATOM 776 O O . HIS A 1 94 ? 3.632 9.204 -7.873 1.00 95.06 94 HIS A O 1
ATOM 782 N N . MET A 1 95 ? 2.153 9.889 -9.404 1.00 92.62 95 MET A N 1
ATOM 783 C CA . MET A 1 95 ? 1.730 8.531 -9.779 1.00 92.62 95 MET A CA 1
ATOM 784 C C . MET A 1 95 ? 2.829 7.700 -10.456 1.00 92.62 95 MET A C 1
ATOM 786 O O . MET A 1 95 ? 2.745 6.474 -10.443 1.00 92.62 95 MET A O 1
ATOM 790 N N . GLY A 1 96 ? 3.836 8.336 -11.066 1.00 94.38 96 GLY A N 1
ATOM 791 C CA . GLY A 1 96 ? 4.831 7.630 -11.877 1.00 94.38 96 GLY A CA 1
ATOM 792 C C . GLY A 1 96 ? 4.153 6.777 -12.954 1.00 94.38 96 GLY A C 1
ATOM 793 O O . GLY A 1 96 ? 3.247 7.249 -13.645 1.00 94.38 96 GLY A O 1
ATOM 794 N N . ASN A 1 97 ? 4.541 5.506 -13.055 1.00 95.69 97 ASN A N 1
ATOM 795 C CA . ASN A 1 97 ? 3.909 4.530 -13.949 1.00 95.69 97 ASN A CA 1
ATOM 796 C C . ASN A 1 97 ? 2.682 3.811 -13.349 1.00 95.69 97 ASN A C 1
ATOM 798 O O . ASN A 1 97 ? 2.133 2.899 -13.977 1.00 95.69 97 ASN A O 1
ATOM 802 N N . PHE A 1 98 ? 2.223 4.184 -12.150 1.00 97.00 98 PHE A N 1
ATOM 803 C CA . PHE A 1 98 ? 0.989 3.648 -11.577 1.00 97.00 98 PHE A CA 1
ATOM 804 C C . PHE A 1 98 ? -0.255 4.331 -12.148 1.00 97.00 98 PHE A C 1
ATOM 806 O O . PHE A 1 98 ? -0.245 5.473 -12.599 1.00 97.00 98 PHE A O 1
ATOM 813 N N . ARG A 1 99 ? -1.383 3.620 -12.077 1.00 94.62 99 ARG A N 1
ATOM 814 C CA . ARG A 1 99 ? -2.704 4.154 -12.413 1.00 94.62 99 ARG A CA 1
ATOM 815 C C . ARG A 1 99 ? -3.705 3.799 -11.328 1.00 94.62 99 ARG A C 1
ATOM 817 O O . ARG A 1 99 ? -3.831 2.634 -10.954 1.00 94.62 99 ARG A O 1
ATOM 824 N N . LEU A 1 100 ? -4.479 4.788 -10.898 1.00 93.25 100 LEU A N 1
ATOM 825 C CA . LEU A 1 100 ? -5.582 4.602 -9.969 1.00 93.25 100 LEU A CA 1
ATOM 826 C C . LEU A 1 100 ? -6.695 3.806 -10.658 1.00 93.25 100 LEU A C 1
ATOM 828 O O . LEU A 1 100 ? -7.254 4.232 -11.667 1.00 93.25 100 LEU A O 1
ATOM 832 N N . ILE A 1 101 ? -7.002 2.629 -10.119 1.00 93.31 101 ILE A N 1
ATOM 833 C CA . ILE A 1 101 ? -8.104 1.780 -10.600 1.00 93.31 101 ILE A CA 1
ATOM 834 C C . ILE A 1 101 ? -9.329 1.833 -9.679 1.00 93.31 101 ILE A C 1
ATOM 836 O O . ILE A 1 101 ? -10.435 1.504 -10.105 1.00 93.31 101 ILE A O 1
ATOM 840 N N . TYR A 1 102 ? -9.141 2.259 -8.429 1.00 92.75 102 TYR A N 1
ATOM 841 C CA . TYR A 1 102 ? -10.195 2.445 -7.439 1.00 92.75 102 TYR A CA 1
ATOM 842 C C . TYR A 1 102 ? -9.750 3.486 -6.393 1.00 92.75 102 TYR A C 1
ATOM 844 O O . TYR A 1 102 ? -8.627 3.357 -5.908 1.00 92.75 102 TYR A O 1
ATOM 852 N N . PRO A 1 103 ? -10.603 4.449 -5.989 1.00 91.25 103 PRO A N 1
ATOM 853 C CA . PRO A 1 103 ? -11.972 4.678 -6.460 1.00 91.25 103 PRO A CA 1
ATOM 854 C C . PRO A 1 103 ? -12.004 5.190 -7.909 1.00 91.25 103 PRO A C 1
ATOM 856 O O . PRO A 1 103 ? -11.090 5.869 -8.360 1.00 91.25 103 PRO A O 1
ATOM 859 N N . CYS A 1 104 ? -13.046 4.836 -8.663 1.00 88.00 104 CYS A N 1
ATOM 860 C CA . CYS A 1 104 ? -13.234 5.281 -10.048 1.00 88.00 104 CYS A CA 1
ATOM 861 C C . CYS A 1 104 ? -14.666 5.787 -10.268 1.00 88.00 104 CYS A C 1
ATOM 863 O O . CYS A 1 104 ? -15.528 5.601 -9.412 1.00 88.00 104 CYS A O 1
ATOM 865 N N . ALA A 1 105 ? -14.945 6.378 -11.433 1.00 88.31 105 ALA A N 1
ATOM 866 C CA . ALA A 1 105 ? -16.273 6.907 -11.769 1.00 88.31 105 ALA A CA 1
ATOM 867 C C . ALA A 1 105 ? -17.408 5.863 -11.676 1.00 88.31 105 ALA A C 1
ATOM 869 O O . ALA A 1 105 ? -18.557 6.224 -11.467 1.00 88.31 105 ALA A O 1
ATOM 870 N N . THR A 1 106 ? -17.093 4.567 -11.794 1.00 90.94 106 THR A N 1
ATOM 871 C CA . THR A 1 106 ? -18.062 3.458 -11.687 1.00 90.94 106 THR A CA 1
ATOM 872 C C . THR A 1 106 ? -17.999 2.747 -10.331 1.00 90.94 106 THR A C 1
ATOM 874 O O . THR A 1 106 ? -18.182 1.532 -10.246 1.00 90.94 106 THR A O 1
ATOM 877 N N . LYS A 1 107 ? -17.721 3.495 -9.254 1.00 89.38 107 LYS A N 1
ATOM 878 C CA . LYS A 1 107 ? -17.590 2.972 -7.884 1.00 89.38 107 LYS A CA 1
ATOM 879 C C . LYS A 1 107 ? -18.801 2.144 -7.438 1.00 89.38 107 LYS A C 1
ATOM 881 O O . LYS A 1 107 ? -18.608 1.091 -6.836 1.00 89.38 107 LYS A O 1
ATOM 886 N N . ASP A 1 108 ? -20.010 2.570 -7.800 1.00 90.88 108 ASP A N 1
ATOM 887 C CA . ASP A 1 108 ? -21.279 1.947 -7.388 1.00 90.88 108 ASP A CA 1
ATOM 888 C C . ASP A 1 108 ? -21.367 0.466 -7.779 1.00 90.88 108 ASP A C 1
ATOM 890 O O . ASP A 1 108 ? -21.904 -0.359 -7.042 1.00 90.88 108 ASP A O 1
ATOM 894 N N . LYS A 1 109 ? -20.751 0.087 -8.907 1.00 92.00 109 LYS A N 1
ATOM 895 C CA . LYS A 1 109 ? -20.680 -1.310 -9.360 1.00 92.00 109 LYS A CA 1
ATOM 896 C C . LYS A 1 109 ? -19.920 -2.208 -8.376 1.00 92.00 109 LYS A C 1
ATOM 898 O O . LYS A 1 109 ? -20.171 -3.411 -8.326 1.00 92.00 109 LYS A O 1
ATOM 903 N N . TYR A 1 110 ? -18.974 -1.642 -7.629 1.00 90.00 110 TYR A N 1
ATOM 904 C CA . TYR A 1 110 ? -18.112 -2.372 -6.704 1.00 90.00 110 TYR A CA 1
ATOM 905 C C . TYR A 1 110 ? -18.632 -2.365 -5.265 1.00 90.00 110 TYR A C 1
ATOM 907 O O . TYR A 1 110 ? -18.242 -3.241 -4.498 1.00 90.00 110 TYR A O 1
ATOM 915 N N . GLU A 1 111 ? -19.525 -1.440 -4.891 1.00 88.19 111 GLU A N 1
ATOM 916 C CA . GLU A 1 111 ? -20.022 -1.313 -3.512 1.00 88.19 111 GLU A CA 1
ATOM 917 C C . GLU A 1 111 ? -20.572 -2.618 -2.905 1.00 88.19 111 GLU A C 1
ATOM 919 O O . GLU A 1 111 ? -20.201 -2.925 -1.766 1.00 88.19 111 GLU A O 1
ATOM 924 N N . PRO A 1 112 ? -21.348 -3.455 -3.630 1.00 87.50 112 PRO A N 1
ATOM 925 C CA . PRO A 1 112 ? -21.821 -4.732 -3.089 1.00 87.50 112 PRO A CA 1
ATOM 926 C C . PRO A 1 112 ? -20.690 -5.688 -2.674 1.00 87.50 112 PRO A C 1
ATOM 928 O O . PRO A 1 112 ? -20.856 -6.473 -1.742 1.00 87.50 112 PRO A O 1
ATOM 931 N N . PHE A 1 113 ? -19.531 -5.600 -3.336 1.00 85.62 113 PHE A N 1
ATOM 932 C CA . PHE A 1 113 ? -18.343 -6.428 -3.090 1.00 85.62 113 PHE A CA 1
ATOM 933 C C . PHE A 1 113 ? -17.352 -5.783 -2.111 1.00 85.62 113 PHE A C 1
ATOM 935 O O . PHE A 1 113 ? -16.298 -6.336 -1.827 1.00 85.62 113 PHE A O 1
ATOM 942 N N . LEU A 1 114 ? -17.630 -4.588 -1.602 1.00 87.06 114 LEU A N 1
ATOM 943 C CA . LEU A 1 114 ? -16.767 -3.941 -0.611 1.00 87.06 114 LEU A CA 1
ATOM 944 C C . LEU A 1 114 ? -17.349 -4.029 0.797 1.00 87.06 114 LEU A C 1
ATOM 946 O O . LEU A 1 114 ? -16.658 -3.702 1.759 1.00 87.06 114 LEU A O 1
ATOM 950 N N . ASN A 1 115 ? -18.591 -4.502 0.934 1.00 83.81 115 ASN A N 1
ATOM 951 C CA . ASN A 1 115 ? -19.210 -4.740 2.227 1.00 83.81 115 ASN A CA 1
ATOM 952 C C . ASN A 1 115 ? -18.609 -6.002 2.882 1.00 83.81 115 ASN A C 1
ATOM 954 O O . ASN A 1 115 ? -18.919 -7.115 2.450 1.00 83.81 115 ASN A O 1
ATOM 958 N N . PRO A 1 116 ? -17.813 -5.873 3.960 1.00 74.00 116 PRO A N 1
ATOM 959 C CA . PRO A 1 116 ? -17.190 -7.019 4.623 1.00 74.00 116 PRO A CA 1
ATOM 960 C C . PRO A 1 116 ? -18.207 -7.953 5.295 1.00 74.00 116 PRO A C 1
ATOM 962 O O . PRO A 1 116 ? -17.876 -9.096 5.600 1.00 74.00 116 PRO A O 1
ATOM 965 N N . ASN A 1 117 ? -19.441 -7.485 5.513 1.00 76.62 117 ASN A N 1
ATOM 966 C CA . ASN A 1 117 ? -20.538 -8.285 6.055 1.00 76.62 117 ASN A CA 1
ATOM 967 C C . ASN A 1 117 ? -21.360 -8.984 4.963 1.00 76.62 117 ASN A C 1
ATOM 969 O O . ASN A 1 117 ? -22.334 -9.665 5.286 1.00 76.62 117 ASN A O 1
ATOM 973 N N . ALA A 1 118 ? -21.016 -8.812 3.681 1.00 78.38 118 ALA A N 1
ATOM 974 C CA . ALA A 1 118 ? -21.705 -9.518 2.611 1.00 78.38 118 ALA A CA 1
ATOM 975 C C . ALA A 1 118 ? -21.540 -11.033 2.797 1.00 78.38 118 ALA A C 1
ATOM 977 O O . ALA A 1 118 ? -20.438 -11.532 3.033 1.00 78.38 118 ALA A O 1
ATOM 978 N N . SER A 1 119 ? -22.653 -11.761 2.678 1.00 74.50 119 SER A N 1
ATOM 979 C CA . SER A 1 119 ? -22.735 -13.204 2.940 1.00 74.50 119 SER A CA 1
ATOM 980 C C . SER A 1 119 ? -21.688 -14.016 2.163 1.00 74.50 119 SER A C 1
ATOM 982 O O . SER A 1 119 ? -21.125 -14.956 2.714 1.00 74.50 119 SER A O 1
ATOM 984 N N . PHE A 1 120 ? -21.319 -13.582 0.952 1.00 75.88 120 PHE A N 1
ATOM 985 C CA . PHE A 1 120 ? -20.279 -14.216 0.134 1.00 75.88 120 PHE A CA 1
ATOM 986 C C . PHE A 1 120 ? -18.909 -14.328 0.838 1.00 75.88 120 PHE A C 1
ATOM 988 O O . PHE A 1 120 ? -18.183 -15.301 0.638 1.00 75.88 120 PHE A O 1
ATOM 995 N N . TYR A 1 121 ? -18.545 -13.382 1.714 1.00 73.38 121 TYR A N 1
ATOM 996 C CA . TYR A 1 121 ? -17.253 -13.428 2.410 1.00 73.38 121 TYR A CA 1
ATOM 997 C C . TYR A 1 121 ? -17.198 -14.469 3.531 1.00 73.38 121 TYR A C 1
ATOM 999 O O . TYR A 1 121 ? -16.098 -14.875 3.904 1.00 73.38 121 TYR A O 1
ATOM 1007 N N . GLN A 1 122 ? -18.345 -14.945 4.029 1.00 71.94 122 GLN A N 1
ATOM 1008 C CA . GLN A 1 122 ? -18.417 -15.907 5.137 1.00 71.94 122 GLN A CA 1
ATOM 1009 C C . GLN A 1 122 ? -17.911 -17.304 4.741 1.00 71.94 122 GLN A C 1
ATOM 1011 O O . GLN A 1 122 ? -17.428 -18.063 5.579 1.00 71.94 122 GLN A O 1
ATOM 1016 N N . GLU A 1 123 ? -17.958 -17.644 3.454 1.00 70.06 123 GLU A N 1
ATOM 1017 C CA . GLU A 1 123 ? -17.500 -18.949 2.963 1.00 70.06 123 GLU A CA 1
ATOM 1018 C C . GLU A 1 123 ? -16.012 -18.967 2.586 1.00 70.06 123 GLU A C 1
ATOM 1020 O O . GLU A 1 123 ? -15.415 -20.041 2.466 1.00 70.06 123 GLU A O 1
ATOM 1025 N N . THR A 1 124 ? -15.392 -17.789 2.456 1.00 76.38 124 THR A N 1
ATOM 1026 C CA . THR A 1 124 ? -13.978 -17.649 2.082 1.00 76.38 124 THR A CA 1
ATOM 1027 C C . THR A 1 124 ? -13.068 -18.316 3.119 1.00 76.38 124 THR A C 1
ATOM 1029 O O . THR A 1 124 ? -13.250 -18.146 4.326 1.00 76.38 124 THR A O 1
ATOM 1032 N N . MET A 1 125 ? -12.015 -19.004 2.659 1.00 67.69 125 MET A N 1
ATOM 1033 C CA . MET A 1 125 ? -10.981 -19.612 3.517 1.00 67.69 125 MET A CA 1
ATOM 1034 C C . MET A 1 125 ? -10.450 -18.644 4.587 1.00 67.69 125 MET A C 1
ATOM 1036 O O . MET A 1 125 ? -10.325 -19.011 5.751 1.00 67.69 125 MET A O 1
ATOM 1040 N N . THR A 1 126 ? -10.225 -17.378 4.232 1.00 72.38 126 THR A N 1
ATOM 1041 C CA . THR A 1 126 ? -9.789 -16.331 5.167 1.00 72.38 126 THR A CA 1
ATOM 1042 C C . THR A 1 126 ? -10.780 -16.094 6.309 1.00 72.38 126 THR A C 1
ATOM 1044 O O . THR A 1 126 ? -10.355 -15.907 7.448 1.00 72.38 126 THR A O 1
ATOM 1047 N N . TYR A 1 127 ? -12.089 -16.108 6.037 1.00 74.88 127 TYR A N 1
ATOM 1048 C CA . TYR A 1 127 ? -13.109 -15.953 7.075 1.00 74.88 127 TYR A CA 1
ATOM 1049 C C . TYR A 1 127 ? -13.124 -17.162 8.006 1.00 74.88 127 TYR A C 1
ATOM 1051 O O . TYR A 1 127 ? -13.093 -16.987 9.222 1.00 74.88 127 TYR A O 1
ATOM 1059 N N . LYS A 1 128 ? -13.072 -18.379 7.451 1.00 80.38 128 LYS A N 1
ATOM 1060 C CA . LYS A 1 128 ? -13.018 -19.617 8.242 1.00 80.38 128 LYS A CA 1
ATOM 1061 C C . LYS A 1 128 ? -11.791 -19.654 9.155 1.00 80.38 128 LYS A C 1
ATOM 1063 O O . LYS A 1 128 ? -11.941 -19.892 10.348 1.00 80.38 128 LYS A O 1
ATOM 1068 N N . VAL A 1 129 ? -10.607 -19.312 8.640 1.00 80.38 129 VAL A N 1
ATOM 1069 C CA . VAL A 1 129 ? -9.364 -19.237 9.433 1.00 80.38 129 VAL A CA 1
ATOM 1070 C C . VAL A 1 129 ? -9.463 -18.189 10.545 1.00 80.38 129 VAL A C 1
ATOM 1072 O O . VAL A 1 129 ? -9.104 -18.469 11.688 1.00 80.38 129 VAL A O 1
ATOM 1075 N N . ARG A 1 130 ? -9.982 -16.988 10.252 1.00 81.50 130 ARG A N 1
ATOM 1076 C CA . ARG A 1 130 ? -10.171 -15.940 11.273 1.00 81.50 130 ARG A CA 1
ATOM 1077 C C . ARG A 1 130 ? -11.193 -16.347 12.333 1.00 81.50 130 ARG A C 1
ATOM 1079 O O . ARG A 1 130 ? -10.956 -16.111 13.514 1.00 81.50 130 ARG A O 1
ATOM 1086 N N . SER A 1 131 ? -12.306 -16.946 11.918 1.00 82.75 131 SER A N 1
ATOM 1087 C CA . SER A 1 131 ? -13.364 -17.425 12.809 1.00 82.75 131 SER A CA 1
ATOM 1088 C C . SER A 1 131 ? -12.845 -18.519 13.741 1.00 82.75 131 SER A C 1
ATOM 1090 O O . SER A 1 131 ? -13.059 -18.443 14.949 1.00 82.75 131 SER A O 1
ATOM 1092 N N . GLU A 1 132 ? -12.096 -19.487 13.210 1.00 84.12 132 GLU A N 1
ATOM 1093 C CA . GLU A 1 132 ? -11.481 -20.553 14.006 1.00 84.12 132 GLU A CA 1
ATOM 1094 C C . GLU A 1 132 ? -10.418 -20.017 14.968 1.00 84.12 132 GLU A C 1
ATOM 1096 O O . GLU A 1 132 ? -10.433 -20.367 16.145 1.00 84.12 132 GLU A O 1
ATOM 1101 N N . CYS A 1 133 ? -9.555 -19.097 14.525 1.00 83.00 133 CYS A N 1
ATOM 1102 C CA . CYS A 1 133 ? -8.584 -18.437 15.402 1.00 83.00 133 CYS A CA 1
ATOM 1103 C C . CYS A 1 133 ? -9.279 -17.667 16.543 1.00 83.00 133 CYS A C 1
ATOM 1105 O O . CYS A 1 133 ? -8.907 -17.784 17.713 1.00 83.00 133 CYS A O 1
ATOM 1107 N N . ALA A 1 134 ? -10.356 -16.937 16.235 1.00 90.06 134 ALA A N 1
ATOM 1108 C CA . ALA A 1 134 ? -11.154 -16.244 17.243 1.00 90.06 134 ALA A CA 1
ATOM 1109 C C . ALA A 1 134 ? -11.851 -17.217 18.211 1.00 90.06 134 ALA A C 1
ATOM 1111 O O . ALA A 1 134 ? -11.970 -16.917 19.402 1.00 90.06 134 ALA A O 1
ATOM 1112 N N . ARG A 1 135 ? -12.304 -18.379 17.724 1.00 90.62 135 ARG A N 1
ATOM 1113 C CA . ARG A 1 135 ? -12.899 -19.446 18.539 1.00 90.62 135 ARG A CA 1
ATOM 1114 C C . ARG A 1 135 ? -11.873 -20.046 19.500 1.00 90.62 135 ARG A C 1
ATOM 1116 O O . ARG A 1 135 ? -12.137 -20.070 20.700 1.00 90.62 135 ARG A O 1
ATOM 1123 N N . GLN A 1 136 ? -10.692 -20.413 19.001 1.00 89.94 136 GLN A N 1
ATOM 1124 C CA . GLN A 1 136 ? -9.581 -20.924 19.813 1.00 89.94 136 GLN A CA 1
ATOM 1125 C C . GLN A 1 136 ? -9.187 -19.930 20.911 1.00 89.94 136 GLN A C 1
ATOM 1127 O O . GLN A 1 136 ? -9.119 -20.295 22.082 1.00 89.94 136 GLN A O 1
ATOM 1132 N N . MET A 1 137 ? -9.048 -18.645 20.572 1.00 88.12 137 MET A N 1
ATOM 1133 C CA . MET A 1 137 ? -8.736 -17.604 21.555 1.00 88.12 137 MET A CA 1
ATOM 1134 C C . MET A 1 137 ? -9.811 -17.488 22.652 1.00 88.12 137 MET A C 1
ATOM 1136 O O . MET A 1 137 ? -9.484 -17.331 23.829 1.00 88.12 137 MET A O 1
ATOM 1140 N N . ARG A 1 138 ? -11.103 -17.584 22.303 1.00 89.31 138 ARG A N 1
ATOM 1141 C CA . ARG A 1 138 ? -12.202 -17.564 23.289 1.00 89.31 138 ARG A CA 1
ATOM 1142 C C . ARG A 1 138 ? -12.178 -18.789 24.201 1.00 89.31 138 ARG A C 1
ATOM 1144 O O . ARG A 1 138 ? -12.413 -18.652 25.402 1.00 89.31 138 ARG A O 1
ATOM 1151 N N . GLU A 1 139 ? -11.890 -19.962 23.650 1.00 91.12 139 GLU A N 1
ATOM 1152 C CA . GLU A 1 139 ? -11.757 -21.203 24.417 1.00 91.12 139 GLU A CA 1
ATOM 1153 C C . GLU A 1 139 ? -10.559 -21.135 25.377 1.00 91.12 139 GLU A C 1
ATOM 1155 O O . GLU A 1 139 ? -10.705 -21.465 26.555 1.00 91.12 139 GLU A O 1
ATOM 1160 N N . GLU A 1 140 ? -9.415 -20.604 24.937 1.00 90.00 140 GLU A N 1
ATOM 1161 C CA . GLU A 1 140 ? -8.251 -20.370 25.799 1.00 90.00 140 GLU A CA 1
ATOM 1162 C C . GLU A 1 140 ? -8.551 -19.408 26.951 1.00 90.00 140 GLU A C 1
ATOM 1164 O O . GLU A 1 140 ? -8.158 -19.663 28.094 1.00 90.00 140 GLU A O 1
ATOM 1169 N N . ILE A 1 141 ? -9.255 -18.305 26.674 1.00 89.75 141 ILE A N 1
ATOM 1170 C CA . ILE A 1 141 ? -9.670 -17.347 27.706 1.00 89.75 141 ILE A CA 1
ATOM 1171 C C . ILE A 1 141 ? -10.584 -18.036 28.723 1.00 89.75 141 ILE A C 1
ATOM 1173 O O . ILE A 1 141 ? -10.364 -17.891 29.926 1.00 89.75 141 ILE A O 1
ATOM 1177 N N . ARG A 1 142 ? -11.566 -18.824 28.264 1.00 92.06 142 ARG A N 1
ATOM 1178 C CA . ARG A 1 142 ? -12.480 -19.572 29.141 1.00 92.06 142 ARG A CA 1
ATOM 1179 C C . ARG A 1 142 ? -11.724 -20.559 30.033 1.00 92.06 142 ARG A C 1
ATOM 1181 O O . ARG A 1 142 ? -11.927 -20.559 31.242 1.00 92.06 142 ARG A O 1
ATOM 1188 N N . MET A 1 143 ? -10.803 -21.335 29.460 1.00 90.19 143 MET A N 1
ATOM 1189 C CA . MET A 1 143 ? -9.974 -22.293 30.204 1.00 90.19 143 MET A CA 1
ATOM 1190 C C . MET A 1 143 ? -9.080 -21.599 31.241 1.00 90.19 143 MET A C 1
ATOM 1192 O O . MET A 1 143 ? -8.921 -22.090 32.359 1.00 90.19 143 MET A O 1
ATOM 1196 N N . LYS A 1 144 ? -8.497 -20.442 30.899 1.00 89.56 144 LYS A N 1
ATOM 1197 C CA . LYS A 1 144 ? -7.710 -19.631 31.844 1.00 89.56 144 LYS A CA 1
ATOM 1198 C C . LYS A 1 144 ? -8.577 -19.095 32.986 1.00 89.56 144 LYS A C 1
ATOM 1200 O O . LYS A 1 144 ? -8.143 -19.140 34.136 1.00 89.56 144 LYS A O 1
ATOM 1205 N N . GLN A 1 145 ? -9.792 -18.630 32.690 1.00 88.00 145 GLN A N 1
ATOM 1206 C CA . GLN A 1 145 ? -10.742 -18.163 33.705 1.00 88.00 145 GLN A CA 1
ATOM 1207 C C . GLN A 1 145 ? -11.188 -19.292 34.642 1.00 88.00 145 GLN A C 1
ATOM 1209 O O . GLN A 1 145 ? -11.210 -19.095 35.854 1.00 88.00 145 GLN A O 1
ATOM 1214 N N . GLU A 1 146 ? -11.479 -20.480 34.112 1.00 89.06 146 GLU A N 1
ATOM 1215 C CA . GLU A 1 146 ? -11.877 -21.644 34.910 1.00 89.06 146 GLU A CA 1
ATOM 1216 C C . GLU A 1 146 ? -10.750 -22.118 35.836 1.00 89.06 146 GLU A C 1
ATOM 1218 O O . GLU A 1 146 ? -10.972 -22.309 37.033 1.00 89.06 146 GLU A O 1
ATOM 1223 N N . LYS A 1 147 ? -9.512 -22.213 35.326 1.00 86.62 147 LYS A N 1
ATOM 1224 C CA . LYS A 1 147 ? -8.331 -22.533 36.147 1.00 86.62 147 LYS A CA 1
ATOM 1225 C C . LYS A 1 147 ? -8.128 -21.522 37.277 1.00 86.62 147 LYS A C 1
ATOM 1227 O O . LYS A 1 147 ? -7.843 -21.918 38.407 1.00 86.62 147 LYS A O 1
ATOM 1232 N N . LEU A 1 148 ? -8.294 -20.229 36.993 1.00 81.38 148 LEU A N 1
ATOM 1233 C CA . LEU A 1 148 ? -8.184 -19.177 38.005 1.00 81.38 148 LEU A CA 1
ATOM 1234 C C . LEU A 1 148 ? -9.303 -19.283 39.056 1.00 81.38 148 LEU A C 1
ATOM 1236 O O . LEU A 1 148 ? -9.034 -19.178 40.253 1.00 81.38 148 LEU A O 1
ATOM 1240 N N . GLY A 1 149 ? -10.536 -19.558 38.622 1.00 83.88 149 GLY A N 1
ATOM 1241 C CA . GLY A 1 149 ? -11.682 -19.780 39.504 1.00 83.88 149 GLY A CA 1
ATOM 1242 C C . GLY A 1 149 ? -11.515 -21.005 40.406 1.00 83.88 149 GLY A C 1
ATOM 1243 O O . GLY A 1 149 ? -11.796 -20.927 41.601 1.00 83.88 149 GLY A O 1
ATOM 1244 N N . ALA A 1 150 ? -10.989 -22.114 39.881 1.00 82.94 150 ALA A N 1
ATOM 1245 C CA . ALA A 1 150 ? -10.727 -23.330 40.651 1.00 82.94 150 ALA A CA 1
ATOM 1246 C C . ALA A 1 150 ? -9.671 -23.115 41.750 1.00 82.94 150 ALA A C 1
ATOM 1248 O O . ALA A 1 150 ? -9.847 -23.582 42.877 1.00 82.94 150 ALA A O 1
ATOM 1249 N N . LEU A 1 151 ? -8.607 -22.356 41.461 1.00 78.19 151 LEU A N 1
ATOM 1250 C CA . LEU A 1 151 ? -7.603 -21.970 42.461 1.00 78.19 151 LEU A CA 1
ATOM 1251 C C . LEU A 1 151 ? -8.201 -21.069 43.554 1.00 78.19 151 LEU A C 1
ATOM 1253 O O . LEU A 1 151 ? -7.942 -21.288 44.738 1.00 78.19 151 LEU A O 1
ATOM 1257 N N . GLN A 1 152 ? -9.050 -20.106 43.182 1.00 72.19 152 GLN A N 1
ATOM 1258 C CA . GLN A 1 152 ? -9.763 -19.257 44.145 1.00 72.19 152 GLN A CA 1
ATOM 1259 C C . GLN A 1 152 ? -10.749 -20.045 45.016 1.00 72.19 152 GLN A C 1
ATOM 1261 O O . GLN A 1 152 ? -10.864 -19.778 46.212 1.00 72.19 152 GLN A O 1
ATOM 1266 N N . ASN A 1 153 ? -11.448 -21.031 44.450 1.00 68.12 153 ASN A N 1
ATOM 1267 C CA . ASN A 1 153 ? -12.414 -21.834 45.197 1.00 68.12 153 ASN A CA 1
ATOM 1268 C C . ASN A 1 153 ? -11.718 -22.811 46.161 1.00 68.12 153 ASN A C 1
ATOM 1270 O O . ASN A 1 153 ? -12.185 -23.002 47.282 1.00 68.12 153 ASN A O 1
ATOM 1274 N N . LYS A 1 154 ? -10.545 -23.342 45.781 1.00 64.44 154 LYS A N 1
ATOM 1275 C CA . LYS A 1 154 ? -9.684 -24.143 46.668 1.00 64.44 154 LYS A CA 1
ATOM 1276 C C . LYS A 1 154 ? -9.122 -23.323 47.838 1.00 64.44 154 LYS A C 1
ATOM 1278 O O . LYS A 1 154 ? -8.937 -23.863 48.923 1.00 64.44 154 LYS A O 1
ATOM 1283 N N . GLN A 1 155 ? -8.904 -22.017 47.654 1.00 59.09 155 GLN A N 1
ATOM 1284 C CA . GLN A 1 155 ? -8.580 -21.116 48.767 1.00 59.09 155 GLN A CA 1
ATOM 1285 C C . GLN A 1 155 ? -9.788 -20.774 49.651 1.00 59.09 155 GLN A C 1
ATOM 1287 O O . GLN A 1 155 ? -9.606 -20.529 50.837 1.00 59.09 155 GLN A O 1
ATOM 1292 N N . ARG A 1 156 ? -11.020 -20.794 49.121 1.00 56.50 156 ARG A N 1
ATOM 1293 C CA . ARG A 1 156 ? -12.246 -20.603 49.922 1.00 56.50 156 ARG A CA 1
ATOM 1294 C C . ARG A 1 156 ? -12.679 -21.848 50.703 1.00 56.50 156 ARG A C 1
ATOM 1296 O O . ARG A 1 156 ? -13.376 -21.698 51.700 1.00 56.50 156 ARG A O 1
ATOM 1303 N N . SER A 1 157 ? -12.283 -23.053 50.280 1.00 49.59 157 SER A N 1
ATOM 1304 C CA . SER A 1 157 ? -12.601 -24.306 50.986 1.00 49.59 157 SER A CA 1
ATOM 1305 C C . SER A 1 157 ? -11.679 -24.608 52.174 1.00 49.59 157 SER A C 1
ATOM 1307 O O . SER A 1 157 ? -11.949 -25.542 52.923 1.00 49.59 157 SER A O 1
ATOM 1309 N N . LEU A 1 158 ? -10.605 -23.837 52.367 1.00 50.66 158 LEU A N 1
ATOM 1310 C CA . LEU A 1 158 ? -9.845 -23.821 53.616 1.00 50.66 158 LEU A CA 1
ATOM 1311 C C . LEU A 1 158 ? -10.499 -22.784 54.534 1.00 50.66 158 LEU A C 1
ATOM 1313 O O . LEU A 1 158 ? -10.198 -21.593 54.475 1.00 50.66 158 LEU A O 1
ATOM 1317 N N . GLY A 1 159 ? -11.481 -23.237 55.314 1.00 43.69 159 GLY A N 1
ATOM 1318 C CA . GLY A 1 159 ? -12.175 -22.399 56.287 1.00 43.69 159 GLY A CA 1
ATOM 1319 C C . GLY A 1 159 ? -11.214 -21.817 57.336 1.00 43.69 159 GLY A C 1
ATOM 1320 O O . GLY A 1 159 ? -10.177 -22.417 57.619 1.00 43.69 159 GLY A O 1
ATOM 1321 N N . PRO A 1 160 ? -11.536 -20.656 57.935 1.00 47.91 160 PRO A N 1
ATOM 1322 C CA . PRO A 1 160 ? -10.764 -20.104 59.038 1.00 47.91 160 PRO A CA 1
ATOM 1323 C C . PRO A 1 160 ? -10.934 -21.006 60.265 1.00 47.91 160 PRO A C 1
ATOM 1325 O O . PRO A 1 160 ? -11.953 -20.959 60.954 1.00 47.91 160 PRO A O 1
ATOM 1328 N N . GLU A 1 161 ? -9.941 -21.845 60.539 1.00 46.72 161 GLU A N 1
ATOM 1329 C CA . GLU A 1 161 ? -9.867 -22.604 61.781 1.00 46.72 161 GLU A CA 1
ATOM 1330 C C . GLU A 1 161 ? -9.379 -21.670 62.897 1.00 46.72 161 GLU A C 1
ATOM 1332 O O . GLU A 1 161 ? -8.190 -21.509 63.155 1.00 46.72 161 GLU A O 1
ATOM 1337 N N . SER A 1 162 ? -10.314 -20.962 63.525 1.00 46.78 162 SER A N 1
ATOM 1338 C CA . SER A 1 162 ? -10.113 -20.348 64.840 1.00 46.78 162 SER A CA 1
ATOM 1339 C C . SER A 1 162 ? -11.468 -20.154 65.531 1.00 46.78 162 SER A C 1
ATOM 1341 O O . SER A 1 162 ? -12.345 -19.486 64.972 1.00 46.78 162 SER A O 1
ATOM 1343 N N . PRO A 1 163 ? -11.675 -20.710 66.741 1.00 50.25 163 PRO A N 1
ATOM 1344 C CA . PRO A 1 163 ? -12.905 -20.527 67.501 1.00 50.25 163 PRO A CA 1
ATOM 1345 C C . PRO A 1 163 ? -13.028 -19.067 67.949 1.00 50.25 163 PRO A C 1
ATOM 1347 O O . PRO A 1 163 ? -12.111 -18.497 68.537 1.00 50.25 163 PRO A O 1
ATOM 1350 N N . ALA A 1 164 ? -14.173 -18.452 67.673 1.00 42.34 164 ALA A N 1
ATOM 1351 C CA . ALA A 1 164 ? -14.471 -17.075 68.051 1.00 42.34 164 ALA A CA 1
ATOM 1352 C C . ALA A 1 164 ? -14.351 -16.818 69.570 1.00 42.34 164 ALA A C 1
ATOM 1354 O O . ALA A 1 164 ? -14.818 -17.642 70.361 1.00 42.34 164 ALA A O 1
ATOM 1355 N N . PRO A 1 165 ? -13.929 -15.618 70.013 1.00 43.81 165 PRO A N 1
ATOM 1356 C CA . PRO A 1 165 ? -14.416 -15.064 71.263 1.00 43.81 165 PRO A CA 1
ATOM 1357 C C . PRO A 1 165 ? -15.766 -14.370 71.015 1.00 43.81 165 PRO A C 1
ATOM 1359 O O . PRO A 1 165 ? -15.952 -13.587 70.079 1.00 43.81 165 PRO A O 1
ATOM 1362 N N . LYS A 1 166 ? -16.736 -14.696 71.868 1.00 42.75 166 LYS A N 1
ATOM 1363 C CA . LYS A 1 166 ? -18.109 -14.177 71.868 1.00 42.75 166 LYS A CA 1
ATOM 1364 C C . LYS A 1 166 ? -18.099 -12.642 71.931 1.00 42.75 166 LYS A C 1
ATOM 1366 O O . LYS A 1 166 ? -17.592 -12.065 72.890 1.00 42.75 166 LYS A O 1
ATOM 1371 N N . LYS A 1 167 ? -18.696 -11.969 70.941 1.00 42.22 167 LYS A N 1
ATOM 1372 C CA . LYS A 1 167 ? -18.954 -10.522 71.007 1.00 42.22 167 LYS A CA 1
ATOM 1373 C C . LYS A 1 167 ? -20.087 -10.257 72.002 1.00 42.22 167 LYS A C 1
ATOM 1375 O O . LYS A 1 167 ? -21.242 -10.572 71.728 1.00 42.22 167 LYS A O 1
ATOM 1380 N N . LEU A 1 168 ? -19.745 -9.660 73.142 1.00 43.47 168 LEU A N 1
ATOM 1381 C CA . LEU A 1 168 ? -20.688 -8.9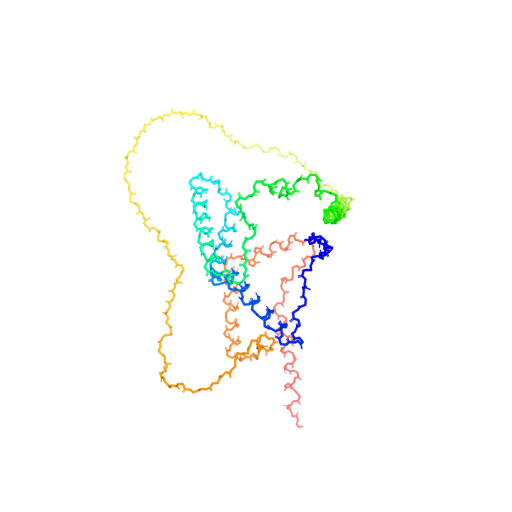52 74.005 1.00 43.47 168 LEU A CA 1
ATOM 1382 C C . LEU A 1 168 ? -21.307 -7.795 73.208 1.00 43.47 168 LEU A C 1
ATOM 1384 O O . LEU A 1 168 ? -20.603 -6.943 72.666 1.00 43.47 168 LEU A O 1
ATOM 1388 N N . ALA A 1 169 ? -22.634 -7.789 73.111 1.00 44.59 169 ALA A N 1
ATOM 1389 C CA . ALA A 1 169 ? -23.395 -6.708 72.506 1.00 44.59 169 ALA A CA 1
ATOM 1390 C C . ALA A 1 169 ? -23.469 -5.520 73.476 1.00 44.59 169 ALA A C 1
ATOM 1392 O O . ALA A 1 169 ? -24.423 -5.386 74.241 1.00 44.59 169 ALA A O 1
ATOM 1393 N N . THR A 1 170 ? -22.471 -4.638 73.441 1.00 38.25 170 THR A N 1
ATOM 1394 C CA . THR A 1 170 ? -22.522 -3.371 74.177 1.00 38.25 170 THR A CA 1
ATOM 1395 C C . THR A 1 170 ? -23.252 -2.332 73.328 1.00 38.25 170 THR A C 1
ATOM 1397 O O . THR A 1 170 ? -22.702 -1.756 72.391 1.00 38.25 170 THR A O 1
ATOM 1400 N N . LYS A 1 171 ? -24.533 -2.109 73.639 1.00 40.88 171 LYS A N 1
ATOM 1401 C CA . LYS A 1 171 ? -25.324 -0.992 73.108 1.00 40.88 171 LYS A CA 1
ATOM 1402 C C . LYS A 1 171 ? -24.754 0.325 73.648 1.00 40.88 171 LYS A C 1
ATOM 1404 O O . LYS A 1 171 ? -25.112 0.730 74.747 1.00 40.88 171 LYS A O 1
ATOM 1409 N N . PHE A 1 172 ? -23.940 1.022 72.860 1.00 37.25 172 PHE A N 1
ATOM 1410 C CA . PHE A 1 172 ? -23.706 2.455 73.044 1.00 37.25 172 PHE A CA 1
ATOM 1411 C C . PHE A 1 172 ? -24.447 3.227 71.953 1.00 37.25 172 PHE A C 1
ATOM 1413 O O . PHE A 1 172 ? -24.107 3.171 70.774 1.00 37.25 172 PHE A O 1
ATOM 1420 N N . ARG A 1 173 ? -25.513 3.917 72.369 1.00 36.00 173 ARG A N 1
ATOM 1421 C CA . ARG A 1 173 ? -26.191 4.946 71.580 1.00 36.00 173 ARG A CA 1
ATOM 1422 C C . ARG A 1 173 ? -25.381 6.236 71.696 1.00 36.00 173 ARG A C 1
ATOM 1424 O O . ARG A 1 173 ? -25.142 6.688 72.811 1.00 36.00 173 ARG A O 1
ATOM 1431 N N . PHE A 1 174 ? -25.046 6.858 70.569 1.00 36.16 174 PHE A N 1
ATOM 1432 C CA . PHE A 1 174 ? -24.808 8.299 70.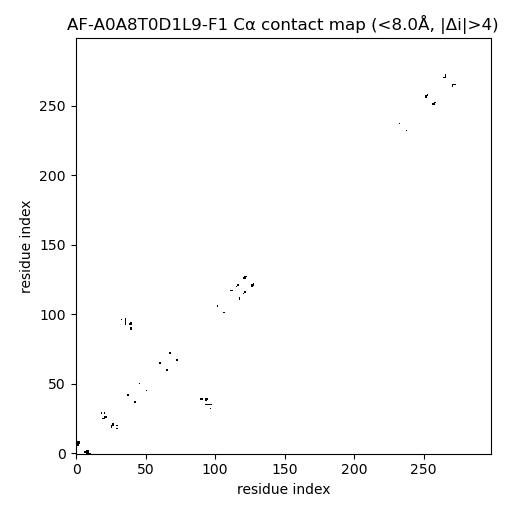526 1.00 36.16 174 PHE A CA 1
ATOM 1433 C C . PHE A 1 174 ? -25.511 8.905 69.309 1.00 36.16 174 PHE A C 1
ATOM 1435 O O . PHE A 1 174 ? -25.468 8.369 68.203 1.00 36.16 174 PHE A O 1
ATOM 1442 N N . ASN A 1 175 ? -26.235 9.984 69.588 1.00 32.75 175 ASN A N 1
ATOM 1443 C CA . ASN A 1 175 ? -27.208 10.656 68.738 1.00 32.75 175 ASN A CA 1
ATOM 1444 C C . ASN A 1 175 ? -26.583 11.339 67.515 1.00 32.75 175 ASN A C 1
ATOM 1446 O O . ASN A 1 175 ? -25.527 11.961 67.617 1.00 32.75 175 ASN A O 1
ATOM 1450 N N . ARG A 1 176 ? -27.329 11.381 66.404 1.00 32.66 176 ARG A N 1
ATOM 1451 C CA . ARG A 1 176 ? -27.198 12.439 65.393 1.00 32.66 176 ARG A CA 1
ATOM 1452 C C . ARG A 1 176 ? -28.601 12.932 64.998 1.00 32.66 176 ARG A C 1
ATOM 1454 O O . ARG A 1 176 ? -29.377 12.121 64.498 1.00 32.66 176 ARG A O 1
ATOM 1461 N N . PRO A 1 177 ? -28.964 14.202 65.260 1.00 46.31 177 PRO A N 1
ATOM 1462 C CA . PRO A 1 177 ? -30.294 14.724 64.945 1.00 46.31 177 PRO A CA 1
ATOM 1463 C C . PRO A 1 177 ? -30.450 15.071 63.448 1.00 46.31 177 PRO A C 1
ATOM 1465 O O . PRO A 1 177 ? -29.447 15.324 62.772 1.00 46.31 177 PRO A O 1
ATOM 1468 N N . PRO A 1 178 ? -31.692 15.091 62.922 1.00 40.88 178 PRO A N 1
ATOM 1469 C CA . PRO A 1 178 ? -31.981 15.368 61.518 1.00 40.88 178 PRO A CA 1
ATOM 1470 C C . PRO A 1 178 ? -32.057 16.879 61.248 1.00 40.88 178 PRO A C 1
ATOM 1472 O O . PRO A 1 178 ? -32.669 17.625 62.009 1.00 40.88 178 PRO A O 1
ATOM 1475 N N . ALA A 1 179 ? -31.463 17.338 60.144 1.00 37.47 179 ALA A N 1
ATOM 1476 C CA . ALA A 1 179 ? -31.592 18.720 59.687 1.00 37.47 179 ALA A CA 1
ATOM 1477 C C . ALA A 1 179 ? -32.785 18.858 58.726 1.00 37.47 179 ALA A C 1
ATOM 1479 O O . ALA A 1 179 ? -32.821 18.235 57.663 1.00 37.47 179 ALA A O 1
ATOM 1480 N N . HIS A 1 180 ? -33.757 19.680 59.125 1.00 35.69 180 HIS A N 1
ATOM 1481 C CA . HIS A 1 180 ? -34.905 20.101 58.326 1.00 35.69 180 HIS A CA 1
ATOM 1482 C C . HIS A 1 180 ? -34.531 21.174 57.291 1.00 35.69 180 HIS A C 1
ATOM 1484 O O . HIS A 1 180 ? -33.637 21.991 57.498 1.00 35.69 180 HIS A O 1
ATOM 1490 N N . ARG A 1 181 ? -35.279 21.168 56.180 1.00 34.12 181 ARG A N 1
ATOM 1491 C CA . ARG A 1 181 ? -35.299 22.182 55.114 1.00 34.12 181 ARG A CA 1
ATOM 1492 C C . ARG A 1 181 ? -35.846 23.514 55.637 1.00 34.12 181 ARG A C 1
ATOM 1494 O O . ARG A 1 181 ? -36.918 23.504 56.231 1.00 34.12 181 ARG A O 1
ATOM 1501 N N . THR A 1 182 ? -35.246 24.630 55.228 1.00 34.28 182 THR A N 1
ATOM 1502 C CA . THR A 1 182 ? -35.974 25.868 54.902 1.00 34.28 182 THR A CA 1
ATOM 1503 C C . THR A 1 182 ? -35.287 26.615 53.759 1.00 34.28 182 THR A C 1
ATOM 1505 O O . THR A 1 182 ? -34.065 26.660 53.641 1.00 34.28 182 THR A O 1
ATOM 1508 N N . SER A 1 183 ? -36.123 27.156 52.879 1.00 32.62 183 SER A N 1
ATOM 1509 C CA . SER A 1 183 ? -35.802 28.056 51.779 1.00 32.62 183 SER A CA 1
ATOM 1510 C C . SER A 1 183 ? -35.922 29.507 52.238 1.00 32.62 183 SER A C 1
ATOM 1512 O O . SER A 1 183 ? -36.969 29.859 52.773 1.00 32.62 183 SER A O 1
ATOM 1514 N N . THR A 1 184 ? -34.955 30.361 51.909 1.00 34.97 184 THR A N 1
ATOM 1515 C CA . THR A 1 184 ? -35.178 31.809 51.756 1.00 34.97 184 THR A CA 1
ATOM 1516 C C . THR A 1 184 ? -34.163 32.393 50.779 1.00 34.97 184 THR A C 1
ATOM 1518 O O . THR A 1 184 ? -32.964 32.144 50.883 1.00 34.97 184 THR A O 1
ATOM 1521 N N . ALA A 1 185 ? -34.684 33.157 49.822 1.00 29.83 185 ALA A N 1
ATOM 1522 C CA . ALA A 1 185 ? -33.957 33.949 48.843 1.00 29.83 185 ALA A CA 1
ATOM 1523 C C . ALA A 1 185 ? -33.487 35.290 49.434 1.00 29.83 185 ALA A C 1
ATOM 1525 O O . ALA A 1 185 ? -34.175 35.835 50.292 1.00 29.83 185 ALA A O 1
ATOM 1526 N N . ALA A 1 186 ? -32.368 35.818 48.919 1.00 31.58 186 ALA A N 1
ATOM 1527 C CA . ALA A 1 186 ? -32.121 37.221 48.525 1.00 31.58 186 ALA A CA 1
ATOM 1528 C C . ALA A 1 186 ? -30.616 37.583 48.608 1.00 31.58 186 ALA A C 1
ATOM 1530 O O . ALA A 1 186 ? -29.874 36.970 49.375 1.00 31.58 186 ALA A O 1
ATOM 1531 N N . PRO A 1 187 ? -30.137 38.533 47.780 1.00 43.97 187 PRO A N 1
ATOM 1532 C CA . PRO A 1 187 ? -28.756 38.578 47.311 1.00 43.97 187 PRO A CA 1
ATOM 1533 C C . PRO A 1 187 ? -27.868 39.504 48.148 1.00 43.97 187 PRO A C 1
ATOM 1535 O O . PRO A 1 187 ? -28.337 40.476 48.740 1.00 43.97 187 PRO A O 1
ATOM 1538 N N . ARG A 1 188 ? -26.550 39.267 48.126 1.00 32.34 188 ARG A N 1
ATOM 1539 C CA . ARG A 1 188 ? -25.582 40.268 48.587 1.00 32.34 188 ARG A CA 1
ATOM 1540 C C . ARG A 1 188 ? -24.326 40.297 47.725 1.00 32.34 188 ARG A C 1
ATOM 1542 O O . ARG A 1 188 ? -23.545 39.354 47.675 1.00 32.34 188 ARG A O 1
ATOM 1549 N N . VAL A 1 189 ? -24.175 41.437 47.065 1.00 32.81 189 VAL A N 1
ATOM 1550 C CA . VAL A 1 189 ? -22.952 41.968 46.472 1.00 32.81 189 VAL A CA 1
ATOM 1551 C C . VAL A 1 189 ? -21.991 42.331 47.606 1.00 32.81 189 VAL A C 1
ATOM 1553 O O . VAL A 1 189 ? -22.364 43.118 48.471 1.00 32.81 189 VAL A O 1
ATOM 1556 N N . TYR A 1 190 ? -20.764 41.805 47.593 1.00 29.89 190 TYR A N 1
ATOM 1557 C CA . TYR A 1 190 ? -19.570 42.575 47.952 1.00 29.89 190 TYR A CA 1
ATOM 1558 C C . TYR A 1 190 ? -18.301 41.905 47.412 1.00 29.89 190 TYR A C 1
ATOM 1560 O O . TYR A 1 190 ? -18.175 40.685 47.330 1.00 29.89 190 TYR A O 1
ATOM 1568 N N . SER A 1 191 ? -17.393 42.780 47.016 1.00 32.66 191 SER A N 1
ATOM 1569 C CA . SER A 1 191 ? -16.059 42.588 46.479 1.00 32.66 191 SER A CA 1
ATOM 1570 C C . SER A 1 191 ? -15.089 41.938 47.474 1.00 32.66 191 SER A C 1
ATOM 1572 O O . SER A 1 191 ? -15.228 42.106 48.678 1.00 32.66 191 SER A O 1
ATOM 1574 N N . SER A 1 192 ? -14.055 41.250 46.969 1.00 31.30 192 SER A N 1
ATOM 1575 C CA . SER A 1 192 ? -12.650 41.457 47.378 1.00 31.30 192 SER A CA 1
ATOM 1576 C C . SER A 1 192 ? -11.710 40.424 46.727 1.00 31.30 192 SER A C 1
ATOM 1578 O O . SER A 1 192 ? -11.814 39.226 46.959 1.00 31.30 192 SER A O 1
ATOM 1580 N N . LYS A 1 193 ? -10.773 40.950 45.929 1.00 33.06 193 LYS A N 1
ATOM 1581 C CA . LYS A 1 193 ? -9.373 40.520 45.735 1.00 33.06 193 LYS A CA 1
ATOM 1582 C C . LYS A 1 193 ? -9.104 39.060 45.329 1.00 33.06 193 LYS A C 1
ATOM 1584 O O . LYS A 1 193 ? -8.894 38.164 46.138 1.00 33.06 193 LYS A O 1
ATOM 1589 N N . ARG A 1 194 ? -8.952 38.885 44.013 1.00 29.95 194 ARG A N 1
ATOM 1590 C CA . ARG A 1 194 ? -8.326 37.733 43.355 1.00 29.95 194 ARG A CA 1
ATOM 1591 C C . ARG A 1 194 ? -6.816 37.751 43.637 1.00 29.95 194 ARG A C 1
ATOM 1593 O O . ARG A 1 194 ? -6.103 38.573 43.072 1.00 29.95 194 ARG A O 1
ATOM 1600 N N . ALA A 1 195 ? -6.341 36.857 44.501 1.00 31.84 195 ALA A N 1
ATOM 1601 C CA . ALA A 1 195 ? -4.922 36.537 44.599 1.00 31.84 195 ALA A CA 1
ATOM 1602 C C . ALA A 1 195 ? -4.535 35.651 43.404 1.00 31.84 195 ALA A C 1
ATOM 1604 O O . ALA A 1 195 ? -5.083 34.569 43.194 1.00 31.84 195 ALA A O 1
ATOM 1605 N N . SER A 1 196 ? -3.622 36.156 42.587 1.00 33.31 196 SER A N 1
ATOM 1606 C CA . SER A 1 196 ? -2.956 35.456 41.495 1.00 33.31 196 SER A CA 1
ATOM 1607 C C . SER A 1 196 ? -2.076 34.331 42.047 1.00 33.31 196 SER A C 1
ATOM 1609 O O . SER A 1 196 ? -1.041 34.607 42.648 1.00 33.31 196 SER A O 1
ATOM 1611 N N . SER A 1 197 ? -2.463 33.071 41.827 1.00 34.22 197 SER A N 1
ATOM 1612 C CA . SER A 1 197 ? -1.557 31.928 41.977 1.00 34.22 197 SER A CA 1
ATOM 1613 C C . SER A 1 197 ? -1.089 31.492 40.594 1.00 34.22 197 SER A C 1
ATOM 1615 O O . SER A 1 197 ? -1.867 31.078 39.734 1.00 34.22 197 SER A O 1
ATOM 1617 N N . VAL A 1 198 ? 0.200 31.720 40.395 1.00 35.25 198 VAL A N 1
ATOM 1618 C CA . VAL A 1 198 ? 0.978 31.547 39.182 1.00 35.25 198 VAL A CA 1
ATOM 1619 C C . VAL A 1 198 ? 1.094 30.056 38.853 1.00 35.25 198 VAL A C 1
ATOM 1621 O O . VAL A 1 198 ? 1.655 29.282 39.623 1.00 35.25 198 VAL A O 1
ATOM 1624 N N . GLN A 1 199 ? 0.601 29.663 37.680 1.00 38.81 199 GLN A N 1
ATOM 1625 C CA . GLN A 1 199 ? 1.064 28.458 36.995 1.00 38.81 199 GLN A CA 1
ATOM 1626 C C . GLN A 1 199 ? 2.422 28.795 36.372 1.00 38.81 199 GLN A C 1
ATOM 1628 O O . GLN A 1 199 ? 2.474 29.665 35.504 1.00 38.81 199 GLN A O 1
ATOM 1633 N N . GLN A 1 200 ? 3.508 28.152 36.814 1.00 36.34 200 GLN A N 1
ATOM 1634 C CA . GLN A 1 200 ? 4.770 28.190 36.071 1.00 36.34 200 GLN A CA 1
ATOM 1635 C C . GLN A 1 200 ? 4.938 26.925 35.211 1.00 36.34 200 GLN A C 1
ATOM 1637 O O . GLN A 1 200 ? 4.625 25.824 35.680 1.00 36.34 200 GLN A O 1
ATOM 1642 N N . PRO A 1 201 ? 5.413 27.072 33.959 1.00 37.56 201 PRO A N 1
ATOM 1643 C CA . PRO A 1 201 ? 5.608 25.999 32.993 1.00 37.56 201 PRO A CA 1
ATOM 1644 C C . PRO A 1 201 ? 6.967 25.318 33.182 1.00 37.56 201 PRO A C 1
ATOM 1646 O O . PRO A 1 201 ? 7.938 25.929 33.620 1.00 37.56 201 PRO A O 1
ATOM 1649 N N . TRP A 1 202 ? 7.052 24.048 32.796 1.00 33.94 202 TRP A N 1
ATOM 1650 C CA . TRP A 1 202 ? 8.336 23.363 32.668 1.00 33.94 202 TRP A CA 1
ATOM 1651 C C . TRP A 1 202 ? 9.028 23.853 31.393 1.00 33.94 202 TRP A C 1
ATOM 1653 O O . TRP A 1 202 ? 8.430 23.835 30.316 1.00 33.94 202 TRP A O 1
ATOM 1663 N N . GLY A 1 203 ? 10.241 24.372 31.587 1.00 34.72 203 GLY A N 1
ATOM 1664 C CA . GLY A 1 203 ? 10.976 25.228 30.667 1.00 34.72 203 GLY A CA 1
ATOM 1665 C C . GLY A 1 203 ? 11.469 24.573 29.383 1.00 34.72 203 GLY A C 1
ATOM 1666 O O . GLY A 1 203 ? 11.650 23.360 29.285 1.00 34.72 203 GLY A O 1
ATOM 1667 N N . ASP A 1 204 ? 11.712 25.452 28.416 1.00 32.16 204 ASP A N 1
ATOM 1668 C CA . ASP A 1 204 ? 12.399 25.188 27.164 1.00 32.16 204 ASP A CA 1
ATOM 1669 C C . ASP A 1 204 ? 13.718 25.988 27.146 1.00 32.16 204 ASP A C 1
ATOM 1671 O O . ASP A 1 204 ? 13.735 27.163 27.506 1.00 32.16 204 ASP A O 1
ATOM 1675 N N . ARG A 1 205 ? 14.769 25.307 26.674 1.00 37.91 205 ARG A N 1
ATOM 1676 C CA . ARG A 1 205 ? 15.966 25.779 25.950 1.00 37.91 205 ARG A CA 1
ATOM 1677 C C . ARG A 1 205 ? 17.021 26.731 26.556 1.00 37.91 205 ARG A C 1
ATOM 1679 O O . ARG A 1 205 ? 16.746 27.778 27.120 1.00 37.91 205 ARG A O 1
ATOM 1686 N N . SER A 1 206 ? 18.256 26.401 26.147 1.00 30.33 206 SER A N 1
ATOM 1687 C CA . SER A 1 206 ? 19.395 27.289 25.851 1.00 30.33 206 SER A CA 1
ATOM 1688 C C . SER A 1 206 ? 20.348 27.650 26.988 1.00 30.33 206 SER A C 1
ATOM 1690 O O . SER A 1 206 ? 20.143 28.627 27.698 1.00 30.33 206 SER A O 1
ATOM 1692 N N . SER A 1 207 ? 21.477 26.934 27.043 1.00 30.47 207 SER A N 1
ATOM 1693 C CA . SER A 1 207 ? 22.827 27.511 27.202 1.00 30.47 207 SER A CA 1
ATOM 1694 C C . SER A 1 207 ? 23.886 26.417 27.061 1.00 30.47 207 SER A C 1
ATOM 1696 O O . SER A 1 207 ? 24.331 25.899 28.069 1.00 30.47 207 SER A O 1
ATOM 1698 N N . ILE A 1 208 ? 24.267 26.062 25.827 1.00 33.25 208 ILE A N 1
ATOM 1699 C CA . ILE A 1 208 ? 25.673 25.815 25.448 1.00 33.25 208 ILE A CA 1
ATOM 1700 C C . ILE A 1 208 ? 25.793 26.235 23.976 1.00 33.25 208 ILE A C 1
ATOM 1702 O O . ILE A 1 208 ? 25.682 25.435 23.052 1.00 33.25 208 ILE A O 1
ATOM 1706 N N . SER A 1 209 ? 25.933 27.538 23.764 1.00 30.84 209 SER A N 1
ATOM 1707 C CA . SER A 1 209 ? 26.575 28.092 22.577 1.00 30.84 209 SER A CA 1
ATOM 1708 C C . SER A 1 209 ? 27.883 28.708 23.045 1.00 30.84 209 SER A C 1
ATOM 1710 O O . SER A 1 209 ? 27.882 29.403 24.062 1.00 30.84 209 SER A O 1
ATOM 1712 N N . ASN A 1 210 ? 28.932 28.490 22.255 1.00 31.08 210 ASN A N 1
ATOM 1713 C CA . ASN A 1 210 ? 30.291 29.024 22.362 1.00 31.08 210 ASN A CA 1
ATOM 1714 C C . ASN A 1 210 ? 31.273 28.060 23.028 1.00 31.08 210 ASN A C 1
ATOM 1716 O O . ASN A 1 210 ? 31.545 28.154 24.218 1.00 31.08 210 ASN A O 1
ATOM 1720 N N . LEU A 1 211 ? 31.857 27.183 22.210 1.00 31.14 211 LEU A N 1
ATOM 1721 C CA . LEU A 1 211 ? 33.301 27.193 21.979 1.00 31.14 211 LEU A CA 1
ATOM 1722 C C . LEU A 1 211 ? 33.633 26.360 20.726 1.00 31.14 211 LEU A C 1
ATOM 1724 O O . LEU A 1 211 ? 33.313 25.180 20.648 1.00 31.14 211 LEU A O 1
ATOM 1728 N N . ILE A 1 212 ? 34.337 27.033 19.809 1.00 33.00 212 ILE A N 1
ATOM 1729 C CA . ILE A 1 212 ? 35.169 26.540 18.700 1.00 33.00 212 ILE A CA 1
ATOM 1730 C C . ILE A 1 212 ? 34.527 26.523 17.296 1.00 33.00 212 ILE A C 1
ATOM 1732 O O . ILE A 1 212 ? 33.498 25.915 17.021 1.00 33.00 212 ILE A O 1
ATOM 1736 N N . THR A 1 213 ? 35.227 27.252 16.427 1.00 31.25 213 THR A N 1
ATOM 1737 C CA . THR A 1 213 ? 34.952 27.713 15.067 1.00 31.25 213 THR A CA 1
ATOM 1738 C C . THR A 1 213 ? 36.076 27.167 14.163 1.00 31.25 213 THR A C 1
ATOM 1740 O O . THR A 1 213 ? 37.238 27.379 14.498 1.00 31.25 213 THR A O 1
ATOM 1743 N N . GLU A 1 214 ? 35.690 26.527 13.040 1.00 29.03 214 GLU A N 1
ATOM 1744 C CA . GLU A 1 214 ? 36.424 26.170 11.787 1.00 29.03 214 GLU A CA 1
ATOM 1745 C C . GLU A 1 214 ? 37.551 25.097 11.755 1.00 29.03 214 GLU A C 1
ATOM 1747 O O . GLU A 1 214 ? 38.286 24.955 12.729 1.00 29.03 214 GLU A O 1
ATOM 1752 N N . PRO A 1 215 ? 37.848 24.451 10.588 1.00 35.75 215 PRO A N 1
ATOM 1753 C CA . PRO A 1 215 ? 37.008 24.060 9.437 1.00 35.75 215 PRO A CA 1
ATOM 1754 C C . PRO A 1 215 ? 37.136 22.554 9.045 1.00 35.75 215 PRO A C 1
ATOM 1756 O O . PRO A 1 215 ? 37.984 21.807 9.529 1.00 35.75 215 PRO A O 1
ATOM 1759 N N . LEU A 1 216 ? 36.271 22.113 8.122 1.00 35.59 216 LEU A N 1
ATOM 1760 C CA . LEU A 1 216 ? 36.095 20.745 7.601 1.00 35.59 216 LEU A CA 1
ATOM 1761 C C . LEU A 1 216 ? 37.365 20.025 7.096 1.00 35.5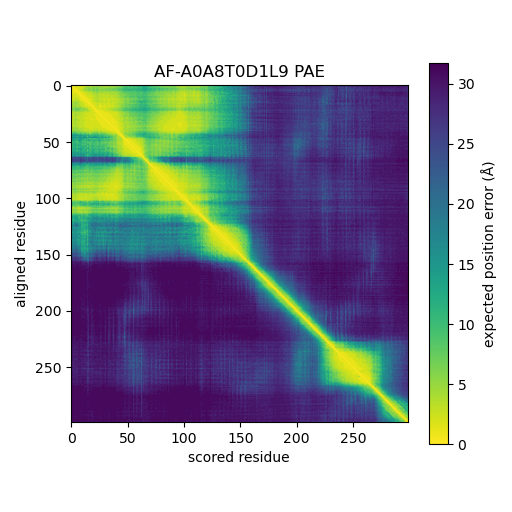9 216 LEU A C 1
ATOM 1763 O O . LEU A 1 216 ? 38.041 20.532 6.208 1.00 35.59 216 LEU A O 1
ATOM 1767 N N . THR A 1 217 ? 37.544 18.751 7.483 1.00 28.62 217 THR A N 1
ATOM 1768 C CA . THR A 1 217 ? 38.081 17.687 6.604 1.00 28.62 217 THR A CA 1
ATOM 1769 C C . THR A 1 217 ? 37.527 16.297 6.974 1.00 28.62 217 THR A C 1
ATOM 1771 O O . THR A 1 217 ? 37.640 15.835 8.100 1.00 28.62 217 THR A O 1
ATOM 1774 N N . SER A 1 218 ? 36.909 15.642 5.983 1.00 30.62 218 SER A N 1
ATOM 1775 C CA . SER A 1 218 ? 36.848 14.186 5.743 1.00 30.62 218 SER A CA 1
ATOM 1776 C C . SER A 1 218 ? 36.642 13.198 6.913 1.00 30.62 218 SER A C 1
ATOM 1778 O O . SER A 1 218 ? 37.602 12.830 7.581 1.00 30.62 218 SER A O 1
ATOM 1780 N N . ARG A 1 219 ? 35.455 12.578 6.997 1.00 31.56 219 ARG A N 1
ATOM 1781 C CA . ARG A 1 219 ? 35.193 11.152 6.661 1.00 31.56 219 ARG A CA 1
ATOM 1782 C C . ARG A 1 219 ? 33.869 10.666 7.273 1.00 31.56 219 ARG A C 1
ATOM 1784 O O . ARG A 1 219 ? 33.593 10.883 8.444 1.00 31.56 219 ARG A O 1
ATOM 1791 N N . GLN A 1 220 ? 33.094 9.980 6.431 1.00 40.66 220 GLN A N 1
ATOM 1792 C CA . GLN A 1 220 ? 32.095 8.962 6.788 1.00 40.66 220 GLN A CA 1
ATOM 1793 C C . GLN A 1 220 ? 32.671 8.044 7.886 1.00 40.66 220 GLN A C 1
ATOM 1795 O O . GLN A 1 220 ? 33.861 7.746 7.843 1.00 40.66 220 GLN A O 1
ATOM 1800 N N . THR A 1 221 ? 31.916 7.603 8.886 1.00 33.41 221 THR A N 1
ATOM 1801 C CA . THR A 1 221 ? 30.828 6.630 8.730 1.00 33.41 221 THR A CA 1
ATOM 1802 C C . THR A 1 221 ? 29.781 6.750 9.839 1.00 33.41 221 THR A C 1
ATOM 1804 O O . THR A 1 221 ? 30.114 6.911 11.011 1.00 33.41 221 THR A O 1
ATOM 1807 N N . ASP A 1 222 ? 28.515 6.603 9.446 1.00 42.59 222 ASP A N 1
ATOM 1808 C CA . ASP A 1 222 ? 27.446 6.100 10.305 1.00 42.59 222 ASP A CA 1
ATOM 1809 C C . ASP A 1 222 ? 27.888 4.789 10.959 1.00 42.59 222 ASP A C 1
ATOM 1811 O O . ASP A 1 222 ? 28.194 3.832 10.250 1.00 42.59 222 ASP A O 1
ATOM 1815 N N . ASP A 1 223 ? 27.873 4.726 12.290 1.00 38.09 223 ASP A N 1
ATOM 1816 C CA . ASP A 1 223 ? 28.016 3.463 13.007 1.00 38.09 223 ASP A CA 1
ATOM 1817 C C . ASP A 1 223 ? 26.895 3.318 14.041 1.00 38.09 223 ASP A C 1
ATOM 1819 O O . ASP A 1 223 ? 27.009 3.641 15.223 1.00 38.09 223 ASP A O 1
ATOM 1823 N N . CYS A 1 224 ? 25.740 2.851 13.563 1.00 42.41 224 CYS A N 1
ATOM 1824 C CA . CYS A 1 224 ? 24.594 2.486 14.399 1.00 42.41 224 CYS A CA 1
ATOM 1825 C C . CYS A 1 224 ? 24.811 1.159 15.164 1.00 42.41 224 CYS A C 1
ATOM 1827 O O . CYS A 1 224 ? 23.863 0.642 15.760 1.00 42.41 224 CYS A O 1
ATOM 1829 N N . GLN A 1 225 ? 26.024 0.588 15.152 1.00 44.59 225 GLN A N 1
ATOM 1830 C CA . GLN A 1 225 ? 26.367 -0.652 15.858 1.00 44.59 225 GLN A CA 1
ATOM 1831 C C . GLN A 1 225 ? 26.848 -0.456 17.305 1.00 44.59 225 GLN A C 1
ATOM 1833 O O . GLN A 1 225 ? 26.765 -1.405 18.080 1.00 44.59 225 GLN A O 1
ATOM 1838 N N . ALA A 1 226 ? 27.210 0.760 17.731 1.00 50.75 226 ALA A N 1
ATOM 1839 C CA . ALA A 1 226 ? 27.731 1.038 19.081 1.00 50.75 226 ALA A CA 1
ATOM 1840 C C . ALA A 1 226 ? 26.692 0.944 20.230 1.00 50.75 226 ALA A C 1
ATOM 1842 O O . ALA A 1 226 ? 26.939 1.394 21.345 1.00 50.75 226 ALA A O 1
ATOM 1843 N N . SER A 1 227 ? 25.497 0.399 19.976 1.00 55.38 227 SER A N 1
ATOM 1844 C CA . SER A 1 227 ? 24.407 0.316 20.962 1.00 55.38 227 SER A CA 1
ATOM 1845 C C . SER A 1 227 ? 24.399 -0.983 21.782 1.00 55.38 227 SER A C 1
ATOM 1847 O O . SER A 1 227 ? 23.569 -1.106 22.685 1.00 55.38 227 SER A O 1
ATOM 1849 N N . TRP A 1 228 ? 25.260 -1.955 21.467 1.00 58.78 228 TRP A N 1
ATOM 1850 C CA . TRP A 1 228 ? 25.282 -3.270 22.128 1.00 58.78 228 TRP A CA 1
ATOM 1851 C C . TRP A 1 228 ? 26.580 -3.573 22.879 1.00 58.78 228 TRP A C 1
ATOM 1853 O O . TRP A 1 228 ? 26.650 -4.587 23.574 1.00 58.78 228 TRP A O 1
ATOM 1863 N N . ASP A 1 229 ? 27.577 -2.695 22.786 1.00 66.50 229 ASP A N 1
ATOM 1864 C CA . ASP A 1 229 ? 28.839 -2.878 23.488 1.00 66.50 229 ASP A CA 1
ATOM 1865 C C . ASP A 1 229 ? 28.714 -2.455 24.960 1.00 66.50 229 ASP A C 1
ATOM 1867 O O . ASP A 1 229 ? 28.077 -1.439 25.265 1.00 66.50 229 ASP A O 1
ATOM 1871 N N . PRO A 1 230 ? 29.305 -3.217 25.903 1.00 66.75 230 PRO A N 1
ATOM 1872 C CA . PRO A 1 230 ? 29.376 -2.808 27.298 1.00 66.75 230 PRO A CA 1
ATOM 1873 C C . PRO A 1 230 ? 30.063 -1.443 27.413 1.00 66.75 230 PRO A C 1
ATOM 1875 O O . PRO A 1 230 ? 31.243 -1.303 27.095 1.00 66.75 230 PRO A O 1
ATOM 1878 N N . ILE A 1 231 ? 29.322 -0.437 27.880 1.00 73.56 231 ILE A N 1
ATOM 1879 C CA . ILE A 1 231 ? 29.867 0.904 28.102 1.00 73.56 231 ILE A CA 1
ATOM 1880 C C . ILE A 1 231 ? 30.845 0.824 29.286 1.00 73.56 231 ILE A C 1
ATOM 1882 O O . ILE A 1 231 ? 30.446 0.369 30.365 1.00 73.56 231 ILE A O 1
ATOM 1886 N N . PRO A 1 232 ? 32.116 1.232 29.119 1.00 77.38 232 PRO A N 1
ATOM 1887 C CA . PRO A 1 232 ? 33.082 1.231 30.208 1.00 77.38 232 PRO A CA 1
ATOM 1888 C C . PRO A 1 232 ? 32.644 2.205 31.309 1.00 77.38 232 PRO A C 1
ATOM 1890 O O . PRO A 1 232 ? 32.298 3.351 31.037 1.00 77.38 232 PRO A O 1
ATOM 1893 N N . ILE A 1 233 ? 32.662 1.744 32.562 1.00 76.69 233 ILE A N 1
ATOM 1894 C CA . ILE A 1 233 ? 32.312 2.570 33.723 1.00 76.69 233 ILE A CA 1
ATOM 1895 C C . ILE A 1 233 ? 33.497 3.492 34.022 1.00 76.69 233 ILE A C 1
ATOM 1897 O O . ILE A 1 233 ? 34.511 3.049 34.564 1.00 76.69 233 ILE A O 1
ATOM 1901 N N . LEU A 1 234 ? 33.375 4.767 33.655 1.00 86.44 234 LEU A N 1
ATOM 1902 C CA . LEU A 1 234 ? 34.338 5.802 34.024 1.00 86.44 234 LEU A CA 1
ATOM 1903 C C . LEU A 1 234 ? 34.090 6.237 35.482 1.00 86.44 234 LEU A C 1
ATOM 1905 O O . LEU A 1 234 ? 32.942 6.528 35.823 1.00 86.44 234 LEU A O 1
ATOM 1909 N N . PRO A 1 235 ? 35.123 6.307 36.347 1.00 81.12 235 PRO A N 1
ATOM 1910 C CA . PRO A 1 235 ? 34.955 6.629 37.769 1.00 81.12 235 PRO A CA 1
ATOM 1911 C C . PRO A 1 235 ? 34.195 7.939 38.030 1.00 81.12 235 PRO A C 1
ATOM 1913 O O . PRO A 1 235 ? 33.278 7.963 38.846 1.00 81.12 235 PRO A O 1
ATOM 1916 N N . ASP A 1 236 ? 34.504 8.992 37.272 1.00 77.31 236 ASP A N 1
ATOM 1917 C CA . ASP A 1 236 ? 33.883 10.311 37.448 1.00 77.31 236 ASP A CA 1
ATOM 1918 C C . ASP A 1 236 ? 32.396 10.324 37.031 1.00 77.31 236 ASP A C 1
ATOM 1920 O O . ASP A 1 236 ? 31.567 11.004 37.641 1.00 77.31 236 ASP A O 1
ATOM 1924 N N . GLU A 1 237 ? 32.027 9.542 36.009 1.00 84.25 237 GLU A N 1
ATOM 1925 C CA . GLU A 1 237 ? 30.628 9.382 35.587 1.00 84.25 237 GLU A CA 1
ATOM 1926 C C . GLU A 1 237 ? 29.837 8.517 36.574 1.00 84.25 237 GLU A C 1
ATOM 1928 O O . GLU A 1 237 ? 28.656 8.777 36.833 1.00 84.25 237 GLU A O 1
ATOM 1933 N N . GLU A 1 238 ? 30.486 7.511 37.162 1.00 84.19 238 GLU A N 1
ATOM 1934 C CA . GLU A 1 238 ? 29.891 6.651 38.182 1.00 84.19 238 GLU A CA 1
ATOM 1935 C C . GLU A 1 238 ? 29.587 7.430 39.466 1.00 84.19 238 GLU A C 1
ATOM 1937 O O . GLU A 1 238 ? 28.500 7.276 40.029 1.00 84.19 238 GLU A O 1
ATOM 1942 N N . ASP A 1 239 ? 30.473 8.334 39.886 1.00 83.75 239 ASP A N 1
ATOM 1943 C CA . ASP A 1 239 ? 30.239 9.207 41.041 1.00 83.75 239 ASP A CA 1
ATOM 1944 C C . ASP A 1 239 ? 29.027 10.125 40.827 1.00 83.75 239 ASP A C 1
ATOM 1946 O O . ASP A 1 239 ? 28.145 10.232 41.692 1.00 83.75 239 ASP A O 1
ATOM 1950 N N . ALA A 1 240 ? 28.912 10.726 39.638 1.00 86.50 240 ALA A N 1
ATOM 1951 C CA . ALA A 1 240 ? 27.749 11.529 39.270 1.00 86.50 240 ALA A CA 1
ATOM 1952 C C . ALA A 1 240 ? 26.457 10.688 39.236 1.00 86.50 240 ALA A C 1
ATOM 1954 O O . ALA A 1 240 ? 25.405 11.116 39.731 1.00 86.50 240 ALA A O 1
ATOM 1955 N N . ARG A 1 241 ? 26.526 9.462 38.701 1.00 87.88 241 ARG A N 1
ATOM 1956 C CA . ARG A 1 241 ? 25.396 8.522 38.655 1.00 87.88 241 ARG A CA 1
ATOM 1957 C C . ARG A 1 241 ? 24.935 8.127 40.059 1.00 87.88 241 ARG A C 1
ATOM 1959 O O . ARG A 1 241 ? 23.726 8.085 40.319 1.00 87.88 241 ARG A O 1
ATOM 1966 N N . LEU A 1 242 ? 25.873 7.857 40.966 1.00 87.62 242 LEU A N 1
ATOM 1967 C CA . LEU A 1 242 ? 25.601 7.506 42.360 1.00 87.62 242 LEU A CA 1
ATOM 1968 C C . LEU A 1 242 ? 24.972 8.668 43.133 1.00 87.62 242 LEU A C 1
ATOM 1970 O O . LEU A 1 242 ? 24.022 8.451 43.893 1.00 87.62 242 LEU A O 1
ATOM 1974 N N . GLU A 1 243 ? 25.433 9.898 42.915 1.00 91.75 243 GLU A N 1
ATOM 1975 C CA . GLU A 1 243 ? 24.842 11.074 43.557 1.00 91.75 243 GLU A CA 1
ATOM 1976 C C . GLU A 1 243 ? 23.401 11.312 43.079 1.00 91.75 243 GLU A C 1
ATOM 1978 O O . GLU A 1 243 ? 22.493 11.506 43.894 1.00 91.75 243 GLU A O 1
ATOM 1983 N N . MET A 1 244 ? 23.141 11.170 41.776 1.00 87.62 244 MET A N 1
ATOM 1984 C CA . MET A 1 244 ? 21.784 11.244 41.219 1.00 87.62 244 MET A CA 1
ATOM 1985 C C . MET A 1 244 ? 20.859 10.148 41.772 1.00 87.62 244 MET A C 1
ATOM 1987 O O . MET A 1 244 ? 19.689 10.405 42.080 1.00 87.62 244 MET A O 1
ATOM 1991 N N . LEU A 1 245 ? 21.371 8.927 41.948 1.00 92.62 245 LEU A N 1
ATOM 1992 C CA . LEU A 1 245 ? 20.640 7.829 42.590 1.00 92.62 245 LEU A CA 1
ATOM 1993 C C . LEU A 1 245 ? 20.288 8.148 44.046 1.00 92.62 245 LEU A C 1
ATOM 1995 O O . LEU A 1 245 ? 19.143 7.933 44.453 1.00 92.62 245 LEU A O 1
ATOM 1999 N N . ARG A 1 246 ? 21.226 8.717 44.810 1.00 92.19 246 ARG A N 1
ATOM 2000 C CA . ARG A 1 246 ? 20.991 9.161 46.194 1.00 92.19 246 ARG A CA 1
ATOM 2001 C C . ARG A 1 246 ? 19.958 10.278 46.274 1.00 92.19 246 ARG A C 1
ATOM 2003 O O . ARG A 1 246 ? 19.074 10.228 47.131 1.00 92.19 246 ARG A O 1
ATOM 2010 N N . GLN A 1 247 ? 20.020 11.265 45.383 1.00 92.75 247 GLN A N 1
ATOM 2011 C CA . GLN A 1 247 ? 19.020 12.334 45.318 1.00 92.75 247 GLN A CA 1
ATOM 2012 C C . GLN A 1 247 ? 17.627 11.779 45.014 1.00 92.75 247 GLN A C 1
ATOM 2014 O O . GLN A 1 247 ? 16.654 12.134 45.686 1.00 92.75 247 GLN A O 1
ATOM 2019 N N . ARG A 1 248 ? 17.530 10.846 44.061 1.00 92.56 248 ARG A N 1
ATOM 2020 C CA . ARG A 1 248 ? 16.273 10.169 43.732 1.00 92.56 248 ARG A CA 1
ATOM 2021 C C . ARG A 1 248 ? 15.742 9.348 44.906 1.00 92.56 248 ARG A C 1
ATOM 2023 O O . ARG A 1 248 ? 14.543 9.390 45.164 1.00 92.56 248 ARG A O 1
ATOM 2030 N N . GLU A 1 249 ? 16.596 8.635 45.637 1.00 90.69 249 GLU A N 1
ATOM 2031 C CA . GLU A 1 249 ? 16.189 7.908 46.845 1.00 90.69 249 GLU A CA 1
ATOM 2032 C C . GLU A 1 249 ? 15.628 8.859 47.910 1.00 90.69 249 GLU A C 1
ATOM 2034 O O . GLU A 1 249 ? 14.526 8.634 48.418 1.00 90.69 249 GLU A O 1
ATOM 2039 N N . ARG A 1 250 ? 16.341 9.955 48.204 1.00 93.62 250 ARG A N 1
ATOM 2040 C CA . ARG A 1 250 ? 15.879 10.981 49.153 1.00 93.62 250 ARG A CA 1
ATOM 2041 C C . ARG A 1 250 ? 14.526 11.548 48.738 1.00 93.62 250 ARG A C 1
ATOM 2043 O O . ARG A 1 250 ? 13.646 11.681 49.587 1.00 93.62 250 ARG A O 1
ATOM 2050 N N . PHE A 1 251 ? 14.339 11.826 47.448 1.00 94.31 251 PHE A N 1
ATOM 2051 C CA . PHE A 1 251 ? 13.063 12.288 46.907 1.00 94.31 251 PHE A CA 1
ATOM 2052 C C . PHE A 1 251 ? 11.954 11.246 47.098 1.00 94.31 251 PHE A C 1
ATOM 2054 O O . PHE A 1 251 ? 10.890 11.567 47.616 1.00 94.31 251 PHE A O 1
ATOM 2061 N N . MET A 1 252 ? 12.207 9.979 46.758 1.00 94.38 252 MET A N 1
ATOM 2062 C CA . MET A 1 252 ? 11.218 8.903 46.904 1.00 94.38 252 MET A CA 1
ATOM 2063 C C . MET A 1 252 ? 10.790 8.685 48.362 1.00 94.38 252 MET A C 1
ATOM 2065 O O . MET A 1 252 ? 9.616 8.410 48.613 1.00 94.38 252 MET A O 1
ATOM 2069 N N . ARG A 1 253 ? 11.713 8.837 49.320 1.00 90.12 253 ARG A N 1
ATOM 2070 C CA . ARG A 1 253 ? 11.401 8.801 50.758 1.00 90.12 253 ARG A CA 1
ATOM 2071 C C . ARG A 1 253 ? 10.628 10.038 51.216 1.00 90.12 253 ARG A C 1
ATOM 2073 O O . ARG A 1 253 ? 9.643 9.908 51.929 1.00 90.12 253 ARG A O 1
ATOM 2080 N N . THR A 1 254 ? 11.018 11.238 50.778 1.00 92.94 254 THR A N 1
ATOM 2081 C CA . THR A 1 254 ? 10.320 12.481 51.172 1.00 92.94 254 THR A CA 1
ATOM 2082 C C . THR A 1 254 ? 8.886 12.545 50.655 1.00 92.94 254 THR A C 1
ATOM 2084 O O . THR A 1 254 ? 8.014 13.032 51.370 1.00 92.94 254 THR A O 1
ATOM 2087 N N . ILE A 1 255 ? 8.604 12.009 49.464 1.00 92.94 255 ILE A N 1
ATOM 2088 C CA . ILE A 1 255 ? 7.228 11.913 48.944 1.00 92.94 255 ILE A CA 1
ATOM 2089 C C . ILE A 1 255 ? 6.438 10.719 49.513 1.00 92.94 255 ILE A C 1
ATOM 2091 O O . ILE A 1 255 ? 5.282 10.524 49.142 1.00 92.94 255 ILE A O 1
ATOM 2095 N N . GLY A 1 256 ? 7.046 9.899 50.379 1.00 89.31 256 GLY A N 1
ATOM 2096 C CA . GLY A 1 256 ? 6.407 8.737 51.005 1.00 89.31 256 GLY A CA 1
ATOM 2097 C C . GLY A 1 256 ? 6.181 7.543 50.071 1.00 89.31 256 GLY A C 1
ATOM 2098 O O . GLY A 1 256 ? 5.385 6.654 50.382 1.00 89.31 256 GLY A O 1
ATOM 2099 N N . LEU A 1 257 ? 6.834 7.517 48.902 1.00 91.31 257 LEU A N 1
ATOM 2100 C CA . LEU A 1 257 ? 6.663 6.453 47.907 1.00 91.31 257 LEU A CA 1
ATOM 2101 C C . LEU A 1 257 ? 7.202 5.119 48.433 1.00 91.31 257 LEU A C 1
ATOM 2103 O O . LEU A 1 257 ? 6.587 4.077 48.212 1.00 91.31 257 LEU A O 1
ATOM 2107 N N . VAL A 1 258 ? 8.328 5.153 49.148 1.00 88.81 258 VAL A N 1
ATOM 2108 C CA . VAL A 1 258 ? 8.966 3.957 49.718 1.00 88.81 258 VAL A CA 1
ATOM 2109 C C . VAL A 1 258 ? 8.051 3.305 50.758 1.00 88.81 258 VAL A C 1
ATOM 2111 O O . VAL A 1 258 ? 7.831 2.095 50.731 1.00 88.81 258 VAL A O 1
ATOM 2114 N N . GLU A 1 259 ? 7.443 4.107 51.625 1.00 87.12 259 GLU A N 1
ATOM 2115 C CA . GLU A 1 259 ? 6.515 3.676 52.667 1.00 87.12 259 GLU A CA 1
ATOM 2116 C C . GLU A 1 259 ? 5.199 3.164 52.074 1.00 87.12 259 GLU A C 1
ATOM 2118 O O . GLU A 1 259 ? 4.645 2.177 52.559 1.00 87.12 259 GLU A O 1
ATOM 2123 N N . ALA A 1 260 ? 4.694 3.806 51.016 1.00 85.06 260 ALA A N 1
ATOM 2124 C CA . ALA A 1 260 ? 3.494 3.362 50.313 1.00 85.06 260 ALA A CA 1
ATOM 2125 C C . ALA A 1 260 ? 3.694 1.983 49.666 1.00 85.06 260 ALA A C 1
ATOM 2127 O O . ALA A 1 260 ? 2.844 1.104 49.819 1.00 85.06 260 ALA A O 1
ATOM 2128 N N . VAL A 1 261 ? 4.835 1.772 49.001 1.00 86.00 261 VAL A N 1
ATOM 2129 C CA . VAL A 1 261 ? 5.205 0.475 48.413 1.00 86.00 261 VAL A CA 1
ATOM 2130 C C . VAL A 1 261 ? 5.400 -0.576 49.503 1.00 86.00 261 VAL A C 1
ATOM 2132 O O . VAL A 1 261 ? 4.891 -1.686 49.367 1.00 86.00 261 VAL A O 1
ATOM 2135 N N . HIS A 1 262 ? 6.060 -0.232 50.613 1.00 82.69 262 HIS A N 1
ATOM 2136 C CA . HIS A 1 262 ? 6.241 -1.157 51.735 1.00 82.69 262 HIS A CA 1
ATOM 2137 C C . HIS A 1 262 ? 4.903 -1.589 52.344 1.00 82.69 262 HIS A C 1
ATOM 2139 O O . HIS A 1 262 ? 4.682 -2.784 52.503 1.00 82.69 262 HIS A O 1
ATOM 2145 N N . ARG A 1 263 ? 3.957 -0.667 52.573 1.00 82.31 263 ARG A N 1
ATOM 2146 C CA . ARG A 1 263 ? 2.596 -1.015 53.037 1.00 82.31 263 ARG A CA 1
ATOM 2147 C C . ARG A 1 263 ? 1.842 -1.896 52.046 1.00 82.31 263 ARG A C 1
ATOM 2149 O O . ARG A 1 263 ? 1.118 -2.798 52.456 1.00 82.31 263 ARG A O 1
ATOM 2156 N N . LEU A 1 264 ? 1.990 -1.628 50.750 1.00 82.38 264 LEU A N 1
ATOM 2157 C CA . LEU A 1 264 ? 1.344 -2.410 49.699 1.00 82.38 264 LEU A CA 1
ATOM 2158 C C . LEU A 1 264 ? 1.876 -3.852 49.678 1.00 82.38 264 LEU A C 1
ATOM 2160 O O . LEU A 1 264 ? 1.096 -4.796 49.584 1.00 82.38 264 LEU A O 1
ATOM 2164 N N . LEU A 1 265 ? 3.195 -4.010 49.804 1.00 80.69 265 LEU A N 1
ATOM 2165 C CA . LEU A 1 265 ? 3.870 -5.307 49.782 1.00 80.69 265 LEU A CA 1
ATOM 2166 C C . LEU A 1 265 ? 3.737 -6.067 51.108 1.00 80.69 265 LEU A C 1
ATOM 2168 O O . LEU A 1 265 ? 3.587 -7.285 51.087 1.00 80.69 265 LEU A O 1
ATOM 2172 N N . ALA A 1 266 ? 3.704 -5.381 52.251 1.00 70.12 266 ALA A N 1
ATOM 2173 C CA . ALA A 1 266 ? 3.490 -5.994 53.565 1.00 70.12 266 ALA A CA 1
ATOM 2174 C C . ALA A 1 266 ? 2.094 -6.629 53.711 1.00 70.12 266 ALA A C 1
ATOM 2176 O O . ALA A 1 266 ? 1.915 -7.555 54.496 1.00 70.12 266 ALA A O 1
ATOM 2177 N N . ASN A 1 267 ? 1.115 -6.174 52.923 1.00 63.50 267 ASN A N 1
ATOM 2178 C CA . ASN A 1 267 ? -0.224 -6.766 52.859 1.00 63.50 267 ASN A CA 1
ATOM 2179 C C . ASN A 1 267 ? -0.321 -7.946 51.872 1.00 63.50 267 ASN A C 1
ATOM 2181 O O . ASN A 1 267 ? -1.399 -8.520 51.710 1.00 63.50 267 ASN A O 1
ATOM 2185 N N . SER A 1 268 ? 0.776 -8.305 51.194 1.00 68.38 268 SER A N 1
ATOM 2186 C CA . SER A 1 268 ? 0.822 -9.433 50.264 1.00 68.38 268 SER A CA 1
ATOM 2187 C C . SER A 1 268 ? 1.385 -10.683 50.948 1.00 68.38 268 SER A C 1
ATOM 2189 O O . SER A 1 268 ? 2.475 -10.680 51.519 1.00 68.38 268 SER A O 1
ATOM 2191 N N . SER A 1 269 ? 0.617 -11.774 50.914 1.00 55.31 269 SER A N 1
ATOM 2192 C CA . SER A 1 269 ? 1.015 -13.060 51.489 1.00 55.31 269 SER A CA 1
ATOM 2193 C C . SER A 1 269 ? 2.261 -13.601 50.779 1.00 55.31 269 SER A C 1
ATOM 2195 O O . SER A 1 269 ? 2.197 -13.895 49.585 1.00 55.31 269 SER A O 1
ATOM 2197 N N . GLY A 1 270 ? 3.368 -13.749 51.514 1.00 63.59 270 GLY A N 1
ATOM 2198 C CA . GLY A 1 270 ? 4.636 -14.307 51.019 1.00 63.59 270 GLY A CA 1
ATOM 2199 C C . GLY A 1 270 ? 5.833 -13.347 51.031 1.00 63.59 270 GLY A C 1
ATOM 2200 O O . GLY A 1 270 ? 6.948 -13.787 50.764 1.00 63.59 270 GLY A O 1
ATOM 2201 N N . VAL A 1 271 ? 5.647 -12.065 51.369 1.00 59.34 271 VAL A N 1
ATOM 2202 C CA . VAL A 1 271 ? 6.750 -11.093 51.469 1.00 59.34 271 VAL A CA 1
ATOM 2203 C C . VAL A 1 271 ? 7.220 -10.974 52.923 1.00 59.34 271 VAL A C 1
ATOM 2205 O O . VAL A 1 271 ? 6.551 -10.373 53.761 1.00 59.34 271 VAL A O 1
ATOM 2208 N N . MET A 1 272 ? 8.387 -11.543 53.234 1.00 53.62 272 MET A N 1
ATOM 2209 C CA . MET A 1 272 ? 9.058 -11.356 54.527 1.00 53.62 272 MET A CA 1
ATOM 2210 C C . MET A 1 272 ? 9.665 -9.948 54.591 1.00 53.62 272 MET A C 1
ATOM 2212 O O . MET A 1 272 ? 10.530 -9.597 53.790 1.00 53.62 272 MET A O 1
ATOM 2216 N N . SER A 1 273 ? 9.226 -9.131 55.551 1.00 51.75 273 SER A N 1
ATOM 2217 C CA . SER A 1 273 ? 9.784 -7.795 55.782 1.00 51.75 273 SER A CA 1
ATOM 2218 C C . SER A 1 273 ? 11.154 -7.902 56.459 1.00 51.75 273 SER A C 1
ATOM 2220 O O . SER A 1 273 ? 11.240 -7.955 57.683 1.00 51.75 273 SER A O 1
ATOM 2222 N N . THR A 1 274 ? 12.244 -7.895 55.689 1.00 57.44 274 THR A N 1
ATOM 2223 C CA . THR A 1 274 ? 13.604 -7.749 56.233 1.00 57.44 274 THR A CA 1
ATOM 2224 C C . THR A 1 274 ? 13.902 -6.273 56.497 1.00 57.44 274 THR A C 1
ATOM 2226 O O . THR A 1 274 ? 14.630 -5.620 55.751 1.00 57.44 274 THR A O 1
ATOM 2229 N N . ILE A 1 275 ? 13.311 -5.720 57.554 1.00 49.72 275 ILE A N 1
ATOM 2230 C CA . ILE A 1 275 ? 13.811 -4.480 58.152 1.00 49.72 275 ILE A CA 1
ATOM 2231 C C . ILE A 1 275 ? 14.695 -4.895 59.327 1.00 49.72 275 ILE A C 1
ATOM 2233 O O . ILE A 1 275 ? 14.222 -5.565 60.239 1.00 49.72 275 ILE A O 1
ATOM 2237 N N . ASN A 1 276 ? 15.962 -4.471 59.248 1.00 49.59 276 ASN A N 1
ATOM 2238 C CA . ASN A 1 276 ? 17.092 -4.650 60.175 1.00 49.59 276 ASN A CA 1
ATOM 2239 C C . ASN A 1 276 ? 18.132 -5.684 59.720 1.00 49.59 276 ASN A C 1
ATOM 2241 O O . ASN A 1 276 ? 18.109 -6.820 60.164 1.00 49.59 276 ASN A O 1
ATOM 2245 N N . HIS A 1 277 ? 19.073 -5.255 58.865 1.00 41.91 277 HIS A N 1
ATOM 2246 C CA . HIS A 1 277 ? 20.517 -5.530 59.012 1.00 41.91 277 HIS A CA 1
ATOM 2247 C C . HIS A 1 277 ? 21.352 -4.814 57.924 1.00 41.91 277 HIS A C 1
ATOM 2249 O O . HIS A 1 277 ? 22.130 -5.428 57.205 1.00 41.91 277 HIS A O 1
ATOM 2255 N N . ILE A 1 278 ? 21.2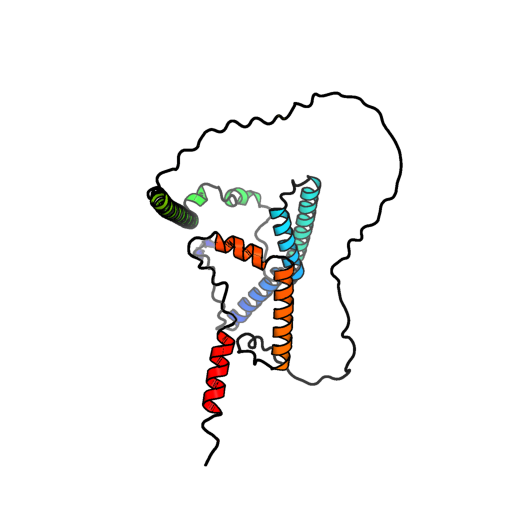77 -3.479 57.839 1.00 43.69 278 ILE A N 1
ATOM 2256 C CA . ILE A 1 278 ? 22.327 -2.684 57.149 1.00 43.69 278 ILE A CA 1
ATOM 2257 C C . ILE A 1 278 ? 23.467 -2.323 58.135 1.00 43.69 278 ILE A C 1
ATOM 2259 O O . ILE A 1 278 ? 24.354 -1.540 57.839 1.00 43.69 278 ILE A O 1
ATOM 2263 N N . GLY A 1 279 ? 23.499 -2.947 59.319 1.00 39.66 279 GLY A N 1
ATOM 2264 C CA . GLY A 1 279 ? 24.654 -2.906 60.227 1.00 39.66 279 GLY A CA 1
ATOM 2265 C C . GLY A 1 279 ? 25.671 -4.037 60.016 1.00 39.66 279 GLY A C 1
ATOM 2266 O O . GLY A 1 279 ? 26.798 -3.925 60.478 1.00 39.66 279 GLY A O 1
ATOM 2267 N N . SER A 1 280 ? 25.311 -5.126 59.321 1.00 41.81 280 SER A N 1
ATOM 2268 C CA . SER A 1 280 ? 26.149 -6.341 59.282 1.00 41.81 280 SER A CA 1
ATOM 2269 C C . SER A 1 280 ? 27.087 -6.415 58.067 1.00 41.81 280 SER A C 1
ATOM 2271 O O . SER A 1 280 ? 28.193 -6.942 58.180 1.00 41.81 280 SER A O 1
ATOM 2273 N N . MET A 1 281 ? 26.744 -5.801 56.925 1.00 39.22 281 MET A N 1
ATOM 2274 C CA . MET A 1 281 ? 27.632 -5.842 55.749 1.00 39.22 281 MET A CA 1
ATOM 2275 C C . MET A 1 281 ? 28.898 -4.981 55.892 1.00 39.22 281 MET A C 1
ATOM 2277 O O . MET A 1 281 ? 29.898 -5.278 55.244 1.00 39.22 281 MET A O 1
ATOM 2281 N N . GLN A 1 282 ? 28.916 -3.980 56.784 1.00 40.66 282 GLN A N 1
ATOM 2282 C CA . GLN A 1 282 ? 30.161 -3.278 57.131 1.00 40.66 282 GLN A CA 1
ATOM 2283 C C . GLN A 1 282 ? 31.056 -4.072 58.098 1.00 40.66 282 GLN A C 1
ATOM 2285 O O . GLN A 1 282 ? 32.266 -3.861 58.104 1.00 40.66 282 GLN A O 1
ATOM 2290 N N . GLN A 1 283 ? 30.504 -5.018 58.866 1.00 41.00 283 GLN A N 1
ATOM 2291 C CA . GLN A 1 283 ? 31.299 -5.890 59.740 1.00 41.00 283 GLN A CA 1
ATOM 2292 C C . GLN A 1 283 ? 31.971 -7.026 58.961 1.00 41.00 283 GLN A C 1
ATOM 2294 O O . GLN A 1 283 ? 33.137 -7.321 59.207 1.00 41.00 283 GLN A O 1
ATOM 2299 N N . VAL A 1 284 ? 31.299 -7.600 57.957 1.00 43.56 284 VAL A N 1
ATOM 2300 C CA . VAL A 1 284 ? 31.887 -8.673 57.131 1.00 43.56 284 VAL A CA 1
ATOM 2301 C C . VAL A 1 284 ? 33.006 -8.150 56.216 1.00 43.56 284 VAL A C 1
ATOM 2303 O O . VAL A 1 284 ? 33.972 -8.865 55.959 1.00 43.5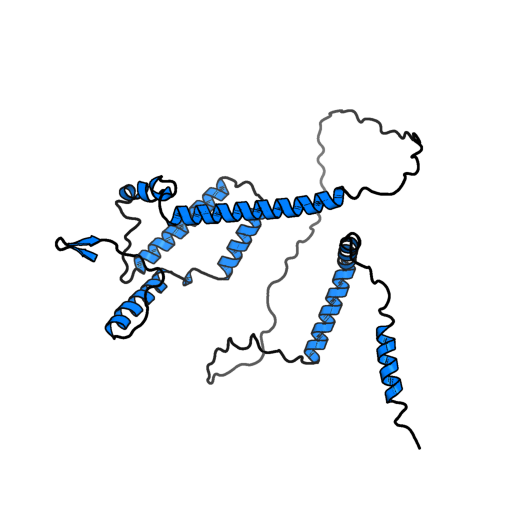6 284 VAL A O 1
ATOM 2306 N N . LEU A 1 285 ? 32.932 -6.887 55.777 1.00 43.72 285 LEU A N 1
ATOM 2307 C CA . LEU A 1 285 ? 33.992 -6.260 54.976 1.00 43.72 285 LEU A CA 1
ATOM 2308 C C . LEU A 1 285 ? 35.155 -5.691 55.811 1.00 43.72 285 LEU A C 1
ATOM 2310 O O . LEU A 1 285 ? 36.256 -5.586 55.279 1.00 43.72 285 LEU A O 1
ATOM 2314 N N . ARG A 1 286 ? 34.965 -5.384 57.107 1.00 42.91 286 ARG A N 1
ATOM 2315 C CA . ARG A 1 286 ? 36.081 -5.044 58.018 1.00 42.91 286 ARG A CA 1
ATOM 2316 C C . ARG A 1 286 ? 36.869 -6.271 58.465 1.00 42.91 286 ARG A C 1
ATOM 2318 O O . ARG A 1 286 ? 38.089 -6.259 58.390 1.00 42.91 286 ARG A O 1
ATOM 2325 N N . LEU A 1 287 ? 36.188 -7.369 58.800 1.00 43.38 287 LEU A N 1
ATOM 2326 C CA . LEU A 1 287 ? 36.856 -8.584 59.288 1.00 43.38 287 LEU A CA 1
ATOM 2327 C C . LEU A 1 287 ? 37.740 -9.271 58.230 1.00 43.38 287 LEU A C 1
ATOM 2329 O O . LEU A 1 287 ? 38.692 -9.958 58.583 1.00 43.38 287 LEU A O 1
ATOM 2333 N N . LYS A 1 288 ? 37.478 -9.058 56.931 1.00 44.91 288 LYS A N 1
ATOM 2334 C CA . LYS A 1 288 ? 38.357 -9.538 55.848 1.00 44.91 288 LYS A CA 1
ATOM 2335 C C . LYS A 1 288 ? 39.538 -8.619 55.536 1.00 44.91 288 LYS A C 1
ATOM 2337 O O . LYS A 1 288 ? 40.464 -9.072 54.875 1.00 44.91 288 LYS A O 1
ATOM 2342 N N . LYS A 1 289 ? 39.514 -7.361 55.987 1.00 45.34 289 LYS A N 1
ATOM 2343 C CA . LYS A 1 289 ? 40.628 -6.423 55.803 1.00 45.34 289 LYS A CA 1
ATOM 2344 C C . LYS A 1 289 ? 41.633 -6.534 56.954 1.00 45.34 289 LYS A C 1
ATOM 2346 O O . LYS A 1 289 ? 42.830 -6.609 56.703 1.00 45.34 289 LYS A O 1
ATOM 2351 N N . ASP A 1 290 ? 41.135 -6.720 58.175 1.00 44.75 290 ASP A N 1
ATOM 2352 C CA . ASP A 1 290 ? 41.975 -6.848 59.373 1.00 44.75 290 ASP A CA 1
ATOM 2353 C C . ASP A 1 290 ? 42.728 -8.195 59.442 1.00 44.75 290 ASP A C 1
ATOM 2355 O O . ASP A 1 290 ? 43.779 -8.280 60.064 1.00 44.75 290 ASP A O 1
ATOM 2359 N N . SER A 1 291 ? 42.242 -9.242 58.756 1.00 45.34 291 SER A N 1
ATOM 2360 C CA . SER A 1 291 ? 42.924 -10.548 58.691 1.00 45.34 291 SER A CA 1
ATOM 2361 C C . SER A 1 291 ? 44.029 -10.625 57.626 1.00 45.34 291 SER A C 1
ATOM 2363 O O . SER A 1 291 ? 44.779 -11.594 57.623 1.00 45.34 291 SER A O 1
ATOM 2365 N N . VAL A 1 292 ? 44.127 -9.644 56.719 1.00 51.03 292 VAL A N 1
ATOM 2366 C CA . VAL A 1 292 ? 45.186 -9.577 55.687 1.00 51.03 292 VAL A CA 1
ATOM 2367 C C . VAL A 1 292 ? 46.295 -8.595 56.092 1.00 51.03 292 VAL A C 1
ATOM 2369 O O . VAL A 1 292 ? 47.428 -8.730 55.645 1.00 51.03 292 VAL A O 1
ATOM 2372 N N . GLU A 1 293 ? 46.015 -7.653 5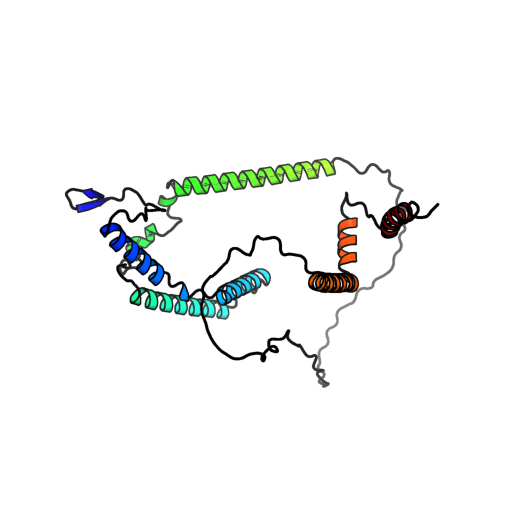6.999 1.00 48.06 293 GLU A N 1
ATOM 2373 C CA . GLU A 1 293 ? 47.012 -6.706 57.525 1.00 48.06 293 GLU A CA 1
ATOM 2374 C C . GLU A 1 293 ? 47.786 -7.235 58.757 1.00 48.06 293 GLU A C 1
ATOM 2376 O O . GLU A 1 293 ? 48.776 -6.623 59.152 1.00 48.06 293 GLU A O 1
ATOM 2381 N N . SER A 1 294 ? 47.422 -8.395 59.330 1.00 49.16 294 SER A N 1
ATOM 2382 C CA . SER A 1 294 ? 48.145 -9.017 60.460 1.00 49.16 294 SER A CA 1
ATOM 2383 C C . SER A 1 294 ? 49.153 -10.117 60.085 1.00 49.16 294 SER A C 1
ATOM 2385 O O . SER A 1 294 ? 49.833 -10.620 60.973 1.00 49.16 294 SER A O 1
ATOM 2387 N N . GLU A 1 295 ? 49.281 -10.498 58.807 1.00 50.62 295 GLU A N 1
ATOM 2388 C CA . GLU A 1 295 ? 50.292 -11.475 58.334 1.00 50.62 295 GLU A CA 1
ATOM 2389 C C . GLU A 1 295 ? 51.511 -10.828 57.647 1.00 50.62 295 GLU A C 1
ATOM 2391 O O . GLU A 1 295 ? 52.403 -11.523 57.167 1.00 50.62 295 GLU A O 1
ATOM 2396 N N . ILE A 1 296 ? 51.609 -9.494 57.650 1.00 54.44 296 ILE A N 1
ATOM 2397 C CA . ILE A 1 296 ? 52.780 -8.761 57.143 1.00 54.44 296 ILE A CA 1
ATOM 2398 C C . ILE A 1 296 ? 53.270 -7.780 58.214 1.00 54.44 296 ILE A C 1
ATOM 2400 O O . ILE A 1 296 ? 53.297 -6.573 58.004 1.00 54.44 296 ILE A O 1
ATOM 2404 N N . CYS A 1 297 ? 53.629 -8.286 59.398 1.00 40.84 297 CYS A N 1
ATOM 2405 C CA . CYS A 1 297 ? 54.569 -7.595 60.284 1.00 40.84 297 CYS A CA 1
ATOM 2406 C C . CYS A 1 297 ? 55.183 -8.543 61.332 1.00 40.84 297 CYS A C 1
ATOM 2408 O O . CYS A 1 297 ? 54.713 -8.622 62.463 1.00 40.84 297 CYS A O 1
ATOM 2410 N N . SER A 1 298 ? 56.310 -9.140 60.930 1.00 38.50 298 SER A N 1
ATOM 2411 C CA . SER A 1 298 ? 57.515 -9.387 61.746 1.00 38.50 298 SER A CA 1
ATOM 2412 C C . SER A 1 298 ? 57.542 -10.591 62.704 1.00 38.50 298 SER A C 1
ATOM 2414 O O . SER A 1 298 ? 56.514 -10.960 63.275 1.00 38.50 298 SER A O 1
ATOM 2416 N N . PRO A 1 299 ? 58.736 -11.161 62.977 1.00 43.12 299 PRO A N 1
ATOM 2417 C CA . PRO A 1 299 ? 60.084 -10.727 62.565 1.00 43.12 299 PRO A CA 1
ATOM 2418 C C . PRO A 1 299 ? 60.671 -11.454 61.347 1.00 43.12 299 PRO A C 1
ATOM 2420 O O . PRO A 1 299 ? 60.414 -12.666 61.180 1.00 43.12 299 PRO A O 1
#

InterPro domains:
  IPR004344 Tubulin-tyrosine ligase/Tubulin polyglutamylase [PF03133] (1-41)
  IPR004344 Tubulin-tyrosine ligase/Tubulin polyglutamylase [PS51221] (1-53)

Secondary structure (DSSP, 8-state):
-B-TT--B------SS------SHHHHHHHHHHHHHHHHHTTGGG--HHHHHHHHHHHHHHHHHT----HHHHHHHHHHHHHHHHHHHHHHHHS-TT----SS-TTGGGTGGGT-TTSGGGGGSHHHHHHHHHHHHHHHHHHHHHHHHHHHHHHHHSS----PPPP----------PPPPP------------------PPPP-------S------------TTTTSS-----HHHHHHHHHHHHHHHHHHHHTTHHHHHHHHHHTSTT-----S-SSSHHHHHHHHHHTTSSSS---

Nearest PDB structures (foldseek):
  8u3z-assembly1_N  TM=6.338E-01  e=2.028E-08  Mus musculus

Solvent-accessible surface area (backbone atoms only — not comparable to full-atom values): 19869 Å² total; per-residue (Å²): 89,67,50,102,82,72,50,80,43,88,85,80,84,74,94,77,70,87,82,75,58,92,44,73,66,45,38,58,53,50,52,52,52,49,51,31,48,55,56,49,67,44,63,87,75,67,44,70,67,56,54,54,49,53,50,53,48,50,54,48,52,67,74,64,66,67,80,79,50,70,69,58,53,54,49,49,51,54,50,48,52,52,52,51,56,51,48,51,55,48,39,75,74,37,39,70,93,59,76,87,78,70,87,47,100,67,43,76,81,48,50,76,80,66,45,84,82,37,71,78,50,64,77,35,68,69,41,47,53,52,51,50,52,54,48,53,54,52,51,52,51,50,54,52,50,50,54,52,49,53,55,53,50,59,59,63,72,59,66,87,89,67,87,79,80,84,80,79,87,76,86,78,87,80,89,81,86,86,86,80,90,84,89,83,90,85,88,82,92,78,88,83,83,87,78,86,78,82,85,80,78,88,82,79,87,90,86,89,80,90,84,92,80,89,82,93,78,91,78,89,74,93,68,90,70,77,82,77,63,85,76,79,87,48,71,74,59,49,53,54,50,52,52,54,50,51,52,49,49,53,48,38,53,74,74,41,50,55,59,51,50,49,56,58,45,65,72,39,93,88,56,81,82,84,80,86,67,89,71,51,67,64,50,62,60,46,60,62,51,59,66,62,65,69,78,74,72,84,133

Radius of gyration: 36.75 Å; Cα contacts (8 Å, |Δi|>4): 48; chains: 1; bounding box: 96×67×101 Å

Mean predicted aligned error: 22.12 Å

Foldseek 3Di:
DADPVRDDDDDDDDPDDDLDPPDPVSCVVSVQVVVLVVQLVPCVVDDPVVVVVVVVVVVCCVVVVPDDDPVNVVVVVVVVVVVVVVSVVSCVVRNRPHDDPPPDPPNVVCVQVVPCPNPVVCPDPVNVVVVVVVVVVVVVVVVVVVVVVVVVVVVVVPDPPDDDDDDDPDDDDDDDDDDDDDDDDDDDDDDDDDDDDDDDDDDDDDDDDDDDDDDDDDDDDDDPPVPPDPDDDDPVVVVVVVVVVVVVVVVCVVVCVVVVVVVVVVPDPPDDDPDDDPPVVVVVVVVVVVVVVVVPDDD

Organism: NCBI:txid34504

pLDDT: mean 70.81, std 23.67, range [28.62, 97.75]

Sequence (299 aa):
MFNNKLKPFVLEVNHSPSFNTDSKLDKEIKEAMLWDTLQLAHFGMLSKKKCMEDERKRIRTRLLQKTEKKEIRESIERELARSLAGAEKYENSHMGNFRLIYPCATKDKYEPFLNPNASFYQETMTYKVRSECARQMREEIRMKQEKLGALQNKQRSLGPESPAPKKLATKFRFNRPPAHRTSTAAPRVYSSKRASSVQQPWGDRSSISNLITEPLTSRQTDDCQASWDPIPILPDEEDARLEMLRQRERFMRTIGLVEAVHRLLANSSGVMSTINHIGSMQQVLRLKKDSVESEICSP